Protein AF-0000000067996110 (afdb_homodimer)

Foldseek 3Di:
DDWDWDWDPDDPVGHIEIETEDCVDDQDWDWDADPPRYIYIYDHNPQDPVNVVVCCVVCVVVNVVVVVVVVVVLVCLQFQVVLLVLLVVLCVPQNVVFDRAPGEHEDAPDDPDQKAADLVNSYIYGYSVCRVPDPLLSSLRSQLRSLCNVPVDPDPVSVVSSPSRPCNVVNVVVVVVVVVVPDPDVPD/DDWDWDWDPDDPVGHIEIETEDCVDDQDWDWDADPPRYIYIYDHNPQDPVNVVVVCVVCVVVNVVVVVVVVVVLVCLQFQVVLLVLLVVCCVPQNVVFDRAPGEHEDAPDDPDQKAADLVNSYIYGYSVCRVPDPLLSSLRSQLRSLCNVPVDPDPVSVVSSPSRPCNVVNVVVVVVVVVVPDPDVPD

pLDDT: mean 93.01, std 9.4, range [33.06, 98.88]

Structure (mmCIF, N/CA/C/O backbone):
data_AF-0000000067996110-model_v1
#
loop_
_entity.id
_entity.type
_entity.pdbx_description
1 polymer 'Metal-dependent hydrolase'
#
loop_
_atom_site.group_PDB
_atom_site.id
_atom_site.type_symbol
_atom_site.label_atom_id
_atom_site.label_alt_id
_atom_site.label_comp_id
_atom_site.label_asym_id
_atom_site.label_entity_id
_atom_site.label_seq_id
_atom_site.pdbx_PDB_ins_code
_atom_site.Cartn_x
_atom_site.Cartn_y
_atom_site.Cartn_z
_atom_site.occupancy
_atom_site.B_iso_or_equiv
_atom_site.auth_seq_id
_atom_site.auth_comp_id
_atom_site.auth_asym_id
_atom_site.auth_atom_id
_atom_site.pdbx_PDB_model_num
ATOM 1 N N . MET A 1 1 ? 23.312 28.016 0.328 1 54.03 1 MET A N 1
ATOM 2 C CA . MET A 1 1 ? 24.125 28.172 -0.878 1 54.03 1 MET A CA 1
ATOM 3 C C . MET A 1 1 ? 23.516 27.391 -2.041 1 54.03 1 MET A C 1
ATOM 5 O O . MET A 1 1 ? 22.922 26.328 -1.841 1 54.03 1 MET A O 1
ATOM 9 N N . ALA A 1 2 ? 23.469 27.969 -3.217 1 60.34 2 ALA A N 1
ATOM 10 C CA . ALA A 1 2 ? 22.641 27.531 -4.336 1 60.34 2 ALA A CA 1
ATOM 11 C C . ALA A 1 2 ? 23.219 26.297 -5.004 1 60.34 2 ALA A C 1
ATOM 13 O O . ALA A 1 2 ? 24.422 26.234 -5.258 1 60.34 2 ALA A O 1
ATOM 14 N N . THR A 1 3 ? 22.5 25.234 -5.035 1 77.19 3 THR A N 1
ATOM 15 C CA . THR A 1 3 ? 22.766 24.016 -5.809 1 77.19 3 THR A CA 1
ATOM 16 C C . THR A 1 3 ? 22.766 24.328 -7.301 1 77.19 3 THR A C 1
ATOM 18 O O . THR A 1 3 ? 21.875 25 -7.805 1 77.19 3 THR A O 1
ATOM 21 N N . ARG A 1 4 ? 23.984 24.344 -7.918 1 87.06 4 ARG A N 1
ATOM 22 C CA . ARG A 1 4 ? 24.078 24.5 -9.367 1 87.06 4 ARG A CA 1
ATOM 23 C C . ARG A 1 4 ? 23.984 23.156 -10.078 1 87.06 4 ARG A C 1
ATOM 25 O O . ARG A 1 4 ? 24.641 22.203 -9.68 1 87.06 4 ARG A O 1
ATOM 32 N N . THR A 1 5 ? 23.094 23.078 -11.055 1 91.69 5 THR A N 1
ATOM 33 C CA . THR A 1 5 ? 22.906 21.828 -11.781 1 91.69 5 THR A CA 1
ATOM 34 C C . THR A 1 5 ? 23.281 21.984 -13.25 1 91.69 5 THR A C 1
ATOM 36 O O . THR A 1 5 ? 22.938 22.984 -13.883 1 91.69 5 THR A O 1
ATOM 39 N N . GLU A 1 6 ? 24.125 21.156 -13.766 1 93.31 6 GLU A N 1
ATOM 40 C CA . GLU A 1 6 ? 24.484 21.109 -15.18 1 93.31 6 GLU A CA 1
ATOM 41 C C . GLU A 1 6 ? 24.203 19.719 -15.766 1 93.31 6 GLU A C 1
ATOM 43 O O . GLU A 1 6 ? 24.312 18.719 -15.07 1 93.31 6 GLU A O 1
ATOM 48 N N . VAL A 1 7 ? 23.812 19.703 -17.031 1 94.69 7 VAL A N 1
ATOM 49 C CA . VAL A 1 7 ? 23.531 18.438 -17.688 1 94.69 7 VAL A CA 1
ATOM 50 C C . VAL A 1 7 ? 24.609 18.141 -18.734 1 94.69 7 VAL A C 1
ATOM 52 O O . VAL A 1 7 ? 24.875 18.969 -19.609 1 94.69 7 VAL A O 1
ATOM 55 N N . LEU A 1 8 ? 25.25 17.062 -18.641 1 94.06 8 LEU A N 1
ATOM 56 C CA . LEU A 1 8 ? 26.172 16.547 -19.641 1 94.06 8 LEU A CA 1
ATOM 57 C C . LEU A 1 8 ? 25.453 15.617 -20.609 1 94.06 8 LEU A C 1
ATOM 59 O O . LEU A 1 8 ? 24.922 14.578 -20.203 1 94.06 8 LEU A O 1
ATOM 63 N N . PRO A 1 9 ? 25.422 15.938 -21.828 1 93.5 9 PRO A N 1
ATOM 64 C CA . PRO A 1 9 ? 24.688 15.102 -22.797 1 93.5 9 PRO A CA 1
ATOM 65 C C . PRO A 1 9 ? 25.297 13.703 -22.938 1 93.5 9 PRO A C 1
ATOM 67 O O . PRO A 1 9 ? 26.484 13.516 -22.672 1 93.5 9 PRO A O 1
ATOM 70 N N . ALA A 1 10 ? 24.453 12.859 -23.406 1 93.44 10 ALA A N 1
ATOM 71 C CA . ALA A 1 10 ? 24.891 11.492 -23.625 1 93.44 10 ALA A CA 1
ATOM 72 C C . ALA A 1 10 ? 25.891 11.422 -24.781 1 93.44 10 ALA A C 1
ATOM 74 O O . ALA A 1 10 ? 25.75 12.148 -25.766 1 93.44 10 ALA A O 1
ATOM 75 N N . THR A 1 11 ? 26.875 10.641 -24.562 1 91.44 11 THR A N 1
ATOM 76 C CA . THR A 1 11 ? 27.812 10.297 -25.625 1 91.44 11 THR A CA 1
ATOM 77 C C . THR A 1 11 ? 27.766 8.805 -25.938 1 91.44 11 THR A C 1
ATOM 79 O O . THR A 1 11 ? 26.906 8.086 -25.422 1 91.44 11 THR A O 1
ATOM 82 N N . GLU A 1 12 ? 28.547 8.398 -26.875 1 86.88 12 GLU A N 1
ATOM 83 C CA . GLU A 1 12 ? 28.578 6.988 -27.219 1 86.88 12 GLU A CA 1
ATOM 84 C C . GLU A 1 12 ? 28.969 6.125 -26.031 1 86.88 12 GLU A C 1
ATOM 86 O O . GLU A 1 12 ? 28.531 4.98 -25.906 1 86.88 12 GLU A O 1
ATOM 91 N N . ASN A 1 13 ? 29.75 6.734 -25.109 1 84.06 13 ASN A N 1
ATOM 92 C CA . ASN A 1 13 ? 30.328 5.926 -24.047 1 84.06 13 ASN A CA 1
ATOM 93 C C . ASN A 1 13 ? 29.781 6.324 -22.672 1 84.06 13 ASN A C 1
ATOM 95 O O . ASN A 1 13 ? 30.25 5.828 -21.656 1 84.06 13 ASN A O 1
ATOM 99 N N . ARG A 1 14 ? 28.875 7.27 -22.625 1 88.56 14 ARG A N 1
ATOM 100 C CA . ARG A 1 14 ? 28.375 7.738 -21.328 1 88.56 14 ARG A CA 1
ATOM 101 C C . ARG A 1 14 ? 26.906 8.133 -21.422 1 88.56 14 ARG A C 1
ATOM 103 O O . ARG A 1 14 ? 26.484 8.742 -22.391 1 88.56 14 ARG A O 1
ATOM 110 N N . PRO A 1 15 ? 26.219 7.738 -20.5 1 93.19 15 PRO A N 1
ATOM 111 C CA . PRO A 1 15 ? 24.828 8.227 -20.484 1 93.19 15 PRO A CA 1
ATOM 112 C C . PRO A 1 15 ? 24.734 9.711 -20.141 1 93.19 15 PRO A C 1
ATOM 114 O O . PRO A 1 15 ? 25.734 10.328 -19.781 1 93.19 15 PRO A O 1
ATOM 117 N N . GLU A 1 16 ? 23.562 10.219 -20.344 1 95.62 16 GLU A N 1
ATOM 118 C CA . GLU A 1 16 ? 23.344 11.586 -19.891 1 95.62 16 GLU A CA 1
ATOM 119 C C . GLU A 1 16 ? 23.531 11.719 -18.391 1 95.62 16 GLU A C 1
ATOM 121 O O . GLU A 1 16 ? 23.062 10.867 -17.625 1 95.62 16 GLU A O 1
ATOM 126 N N . VAL A 1 17 ? 24.234 12.758 -17.938 1 96.06 17 VAL A N 1
ATOM 127 C CA . VAL A 1 17 ? 24.562 12.898 -16.516 1 96.06 17 VAL A CA 1
ATOM 128 C C . VAL A 1 17 ? 24.125 14.273 -16.016 1 96.06 17 VAL A C 1
ATOM 130 O O . VAL A 1 17 ? 24.438 15.297 -16.641 1 96.06 17 VAL A O 1
ATOM 133 N N . GLU A 1 18 ? 23.375 14.258 -15.047 1 96.38 18 GLU A N 1
ATOM 134 C CA . GLU A 1 18 ? 23.078 15.492 -14.328 1 96.38 18 GLU A CA 1
ATOM 135 C C . GLU A 1 18 ? 24.062 15.734 -13.195 1 96.38 18 GLU A C 1
ATOM 137 O O . GLU A 1 18 ? 24.047 15.016 -12.188 1 96.38 18 GLU A O 1
ATOM 142 N N . VAL A 1 19 ? 24.844 16.781 -13.297 1 95.56 19 VAL A N 1
ATOM 143 C CA . VAL A 1 19 ? 25.828 17.094 -12.273 1 95.56 19 VAL A CA 1
ATOM 144 C C . VAL A 1 19 ? 25.281 18.125 -11.297 1 95.56 19 VAL A C 1
ATOM 146 O O . VAL A 1 19 ? 24.938 19.25 -11.695 1 95.56 19 VAL A O 1
ATOM 149 N N . VAL A 1 20 ? 25.156 17.703 -10.094 1 95.81 20 VAL A N 1
ATOM 150 C CA . VAL A 1 20 ? 24.656 18.594 -9.062 1 95.81 20 VAL A CA 1
ATOM 151 C C . VAL A 1 20 ? 25.797 19 -8.133 1 95.81 20 VAL A C 1
ATOM 153 O O . VAL A 1 20 ? 26.359 18.156 -7.438 1 95.81 20 VAL A O 1
ATOM 156 N N . ARG A 1 21 ? 26.016 20.297 -8.125 1 94.31 21 ARG A N 1
ATOM 157 C CA . ARG A 1 21 ? 27.062 20.828 -7.246 1 94.31 21 ARG A CA 1
ATOM 158 C C . ARG A 1 21 ? 26.469 21.359 -5.953 1 94.31 21 ARG A C 1
ATOM 160 O O . ARG A 1 21 ? 25.453 22.078 -5.98 1 94.31 21 ARG A O 1
ATOM 167 N N . SER A 1 22 ? 27.047 20.875 -4.922 1 92.69 22 SER A N 1
ATOM 168 C CA . SER A 1 22 ? 26.516 21.297 -3.627 1 92.69 22 SER A CA 1
ATOM 169 C C . SER A 1 22 ? 27.609 21.859 -2.736 1 92.69 22 SER A C 1
ATOM 171 O O . SER A 1 22 ? 28.672 21.266 -2.582 1 92.69 22 SER A O 1
ATOM 173 N N . ALA A 1 23 ? 27.328 23.047 -2.141 1 90.38 23 ALA A N 1
ATOM 174 C CA . ALA A 1 23 ? 28.266 23.656 -1.213 1 90.38 23 ALA A CA 1
ATOM 175 C C . ALA A 1 23 ? 28.328 22.891 0.107 1 90.38 23 ALA A C 1
ATOM 177 O O . ALA A 1 23 ? 29.281 23.031 0.869 1 90.38 23 ALA A O 1
ATOM 178 N N . ARG A 1 24 ? 27.203 22.141 0.312 1 88.31 24 ARG A N 1
ATOM 179 C CA . ARG A 1 24 ? 27.125 21.406 1.565 1 88.31 24 ARG A CA 1
ATOM 180 C C . ARG A 1 24 ? 28.016 20.172 1.52 1 88.31 24 ARG A C 1
ATOM 182 O O . ARG A 1 24 ? 28.359 19.594 2.561 1 88.31 24 ARG A O 1
ATOM 189 N N . ARG A 1 25 ? 28.375 19.891 0.339 1 84.25 25 ARG A N 1
ATOM 190 C CA . ARG A 1 25 ? 29.234 18.734 0.173 1 84.25 25 ARG A CA 1
ATOM 191 C C . ARG A 1 25 ? 30.703 19.141 0.044 1 84.25 25 ARG A C 1
ATOM 193 O O . ARG A 1 25 ? 31.031 20.016 -0.764 1 84.25 25 ARG A O 1
ATOM 200 N N . THR A 1 26 ? 31.516 18.531 0.866 1 84 26 THR A N 1
ATOM 201 C CA . THR A 1 26 ? 32.906 18.953 0.827 1 84 26 THR A CA 1
ATOM 202 C C . THR A 1 26 ? 33.781 17.875 0.155 1 84 26 THR A C 1
ATOM 204 O O . THR A 1 26 ? 34.688 18.203 -0.63 1 84 26 THR A O 1
ATOM 207 N N . ARG A 1 27 ? 33.438 16.672 0.462 1 88.75 27 ARG A N 1
ATOM 208 C CA . ARG A 1 27 ? 34.312 15.641 -0.078 1 88.75 27 ARG A CA 1
ATOM 209 C C . ARG A 1 27 ? 33.5 14.492 -0.677 1 88.75 27 ARG A C 1
ATOM 211 O O . ARG A 1 27 ? 34.031 13.734 -1.504 1 88.75 27 ARG A O 1
ATOM 218 N N . THR A 1 28 ? 32.312 14.422 -0.39 1 91.25 28 THR A N 1
ATOM 219 C CA . THR A 1 28 ? 31.531 13.242 -0.738 1 91.25 28 THR A CA 1
ATOM 220 C C . THR A 1 28 ? 31 13.352 -2.166 1 91.25 28 THR A C 1
ATOM 222 O O . THR A 1 28 ? 30.594 14.422 -2.604 1 91.25 28 THR A O 1
ATOM 225 N N . VAL A 1 29 ? 31.25 12.258 -2.988 1 94.69 29 VAL A N 1
ATOM 226 C CA . VAL A 1 29 ? 30.703 12.148 -4.336 1 94.69 29 VAL A CA 1
ATOM 227 C C . VAL A 1 29 ? 29.781 10.93 -4.418 1 94.69 29 VAL A C 1
ATOM 229 O O . VAL A 1 29 ? 30.094 9.867 -3.869 1 94.69 2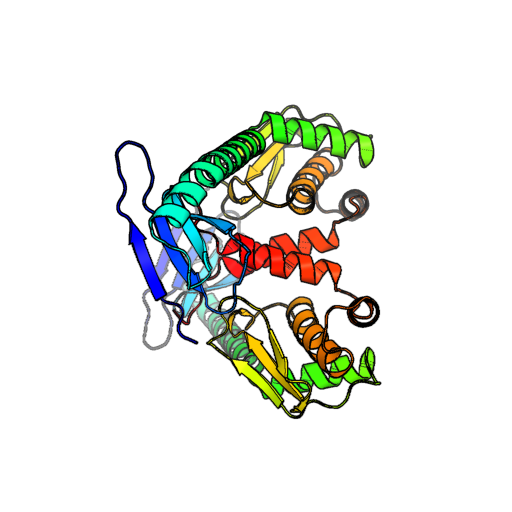9 VAL A O 1
ATOM 232 N N . GLN A 1 30 ? 28.672 11.18 -5.043 1 95.62 30 GLN A N 1
ATOM 233 C CA . GLN A 1 30 ? 27.719 10.078 -5.18 1 95.62 30 GLN A CA 1
ATOM 234 C C . GLN A 1 30 ? 27.125 10.039 -6.582 1 95.62 30 GLN A C 1
ATOM 236 O O . GLN A 1 30 ? 26.875 11.086 -7.188 1 95.62 30 GLN A O 1
ATOM 241 N N . ALA A 1 31 ? 26.969 8.914 -7.117 1 95.06 31 ALA A N 1
ATOM 242 C CA . ALA A 1 31 ? 26.25 8.727 -8.375 1 95.06 31 ALA A CA 1
ATOM 243 C C . ALA A 1 31 ? 24.969 7.93 -8.156 1 95.06 31 ALA A C 1
ATOM 245 O O . ALA A 1 31 ? 24.969 6.91 -7.465 1 95.06 31 ALA A O 1
ATOM 246 N N . GLN A 1 32 ? 23.922 8.469 -8.688 1 93.44 32 GLN A N 1
ATOM 247 C CA . GLN A 1 32 ? 22.609 7.844 -8.523 1 93.44 32 GLN A CA 1
ATOM 248 C C . GLN A 1 32 ? 21.969 7.539 -9.875 1 93.44 32 GLN A C 1
ATOM 250 O O . GLN A 1 32 ? 21.969 8.383 -10.773 1 93.44 32 GLN A O 1
ATOM 255 N N . PRO A 1 33 ? 21.484 6.398 -9.992 1 91.44 33 PRO A N 1
ATOM 256 C CA . PRO A 1 33 ? 20.734 6.129 -11.227 1 91.44 33 PRO A CA 1
ATOM 257 C C . PRO A 1 33 ? 19.406 6.887 -11.297 1 91.44 33 PRO A C 1
ATOM 259 O O . PRO A 1 33 ? 18.734 7.055 -10.273 1 91.44 33 PRO A O 1
ATOM 262 N N . LEU A 1 34 ? 19.094 7.441 -12.438 1 89.06 34 LEU A N 1
ATOM 263 C CA . LEU A 1 34 ? 17.812 8.102 -12.727 1 89.06 34 LEU A CA 1
ATOM 264 C C . LEU A 1 34 ? 17.016 7.305 -13.742 1 89.06 34 LEU A C 1
ATOM 266 O O . LEU A 1 34 ? 17.547 6.434 -14.43 1 89.06 34 LEU A O 1
ATOM 270 N N . PRO A 1 35 ? 15.68 7.609 -13.773 1 84.25 35 PRO A N 1
ATOM 271 C CA . PRO A 1 35 ? 14.883 6.961 -14.82 1 84.25 35 PRO A CA 1
ATOM 272 C C . PRO A 1 35 ? 15.406 7.238 -16.219 1 84.25 35 PRO A C 1
ATOM 274 O O . PRO A 1 35 ? 16.031 8.273 -16.453 1 84.25 35 PRO A O 1
ATOM 277 N N . GLY A 1 36 ? 15.203 6.273 -17.094 1 84.31 36 GLY A N 1
ATOM 278 C CA . GLY A 1 36 ? 15.586 6.445 -18.484 1 84.31 36 GLY A CA 1
ATOM 279 C C . GLY A 1 36 ? 17.062 6.234 -18.734 1 84.31 36 GLY A C 1
ATOM 280 O O . GLY A 1 36 ? 17.609 6.719 -19.734 1 84.31 36 GLY A O 1
ATOM 281 N N . GLY A 1 37 ? 17.766 5.762 -17.812 1 86.88 37 GLY A N 1
ATOM 282 C CA . GLY A 1 37 ? 19.172 5.441 -17.969 1 86.88 37 GLY A CA 1
ATOM 283 C C . GLY A 1 37 ? 20.094 6.602 -17.656 1 86.88 37 GLY A C 1
ATOM 284 O O . GLY A 1 37 ? 21.312 6.496 -17.797 1 86.88 37 GLY A O 1
ATOM 285 N N . LYS A 1 38 ? 19.547 7.652 -17.156 1 92.81 38 LYS A N 1
ATOM 286 C CA . LYS A 1 38 ? 20.344 8.82 -16.797 1 92.81 38 LYS A CA 1
ATOM 287 C C . LYS A 1 38 ? 21 8.641 -15.438 1 92.81 38 LYS A C 1
ATOM 289 O O . LYS A 1 38 ? 20.656 7.727 -14.688 1 92.81 38 LYS A O 1
ATOM 294 N N . VAL A 1 39 ? 22.047 9.469 -15.172 1 95.06 39 VAL A N 1
ATOM 295 C CA . VAL A 1 39 ? 22.734 9.391 -13.891 1 95.06 39 VAL A CA 1
ATOM 296 C C . VAL A 1 39 ? 22.859 10.781 -13.273 1 95.06 39 VAL A C 1
ATOM 298 O O . VAL A 1 39 ? 23.109 11.758 -13.984 1 95.06 39 VAL A O 1
ATOM 301 N N . ARG A 1 40 ? 22.609 10.812 -12.055 1 96.31 40 ARG A N 1
ATOM 302 C CA . ARG A 1 40 ? 22.859 12.039 -11.305 1 96.31 40 ARG A CA 1
ATOM 303 C C . ARG A 1 40 ? 24.156 11.93 -10.5 1 96.31 40 ARG A C 1
ATOM 305 O O . ARG A 1 40 ? 24.344 10.977 -9.742 1 96.31 40 ARG A O 1
ATOM 312 N N . LEU A 1 41 ? 25 12.898 -10.688 1 95.62 41 LEU A N 1
ATOM 313 C CA . LEU A 1 41 ? 26.281 12.938 -9.977 1 95.62 41 LEU A CA 1
ATOM 314 C C . LEU A 1 41 ? 26.312 14.094 -8.984 1 95.62 41 LEU A C 1
ATOM 316 O O . LEU A 1 41 ? 26.234 15.258 -9.383 1 95.62 41 LEU A O 1
ATOM 320 N N . LEU A 1 42 ? 26.375 13.742 -7.742 1 96.19 42 LEU A N 1
ATOM 321 C CA . LEU A 1 42 ? 26.484 14.75 -6.695 1 96.19 42 LEU A CA 1
ATOM 322 C C . LEU A 1 42 ? 27.953 15 -6.34 1 96.19 42 LEU A C 1
ATOM 324 O O . LEU A 1 42 ? 28.656 14.07 -5.941 1 96.19 42 LEU A O 1
ATOM 328 N N . VAL A 1 43 ? 28.328 16.328 -6.457 1 95.62 43 VAL A N 1
ATOM 329 C CA . VAL A 1 43 ? 29.734 16.641 -6.234 1 95.62 43 VAL A CA 1
ATOM 330 C C . VAL A 1 43 ? 29.859 17.906 -5.41 1 95.62 43 VAL A C 1
ATOM 332 O O . VAL A 1 43 ? 28.922 18.703 -5.344 1 95.62 43 VAL A O 1
ATOM 335 N N . PRO A 1 44 ? 30.969 18.062 -4.75 1 94.56 44 PRO A N 1
ATOM 336 C CA . PRO A 1 44 ? 31.203 19.344 -4.09 1 94.56 44 PRO A CA 1
ATOM 337 C C . PRO A 1 44 ? 31.125 20.531 -5.055 1 94.56 44 PRO A C 1
ATOM 339 O O . PRO A 1 44 ? 31.484 20.406 -6.227 1 94.56 44 PRO A O 1
ATOM 342 N N . ALA A 1 45 ? 30.703 21.625 -4.551 1 93.62 45 ALA A N 1
ATOM 343 C CA . ALA A 1 45 ? 30.531 22.812 -5.367 1 93.62 45 ALA A CA 1
ATOM 344 C C . ALA A 1 45 ? 31.844 23.219 -6.043 1 93.62 45 ALA A C 1
ATOM 346 O O . ALA A 1 45 ? 31.844 23.75 -7.156 1 93.62 45 ALA A O 1
ATOM 347 N N . ARG A 1 46 ? 32.969 22.906 -5.469 1 92.44 46 ARG A N 1
ATOM 348 C CA . ARG A 1 46 ? 34.281 23.375 -5.934 1 92.44 46 ARG A CA 1
ATOM 349 C C . ARG A 1 46 ? 34.906 22.359 -6.875 1 92.44 46 ARG A C 1
ATOM 351 O O . ARG A 1 46 ? 36.031 22.562 -7.332 1 92.44 46 ARG A O 1
ATOM 358 N N . ALA A 1 47 ? 34.25 21.328 -7.133 1 94.25 47 ALA A N 1
ATOM 359 C CA . ALA A 1 47 ? 34.812 20.297 -7.988 1 94.25 47 ALA A CA 1
ATOM 360 C C . ALA A 1 47 ? 35.094 20.844 -9.383 1 94.25 47 ALA A C 1
ATOM 362 O O . ALA A 1 47 ? 34.25 21.5 -9.984 1 94.25 47 ALA A O 1
ATOM 363 N N . THR A 1 48 ? 36.281 20.562 -9.898 1 93.88 48 THR A N 1
ATOM 364 C CA . THR A 1 48 ? 36.656 21.016 -11.234 1 93.88 48 THR A CA 1
ATOM 365 C C . THR A 1 48 ? 36.094 20.078 -12.297 1 93.88 48 THR A C 1
ATOM 367 O O . THR A 1 48 ? 35.625 18.984 -11.984 1 93.88 48 THR A O 1
ATOM 370 N N . ARG A 1 49 ? 36.094 20.531 -13.531 1 92.69 49 ARG A N 1
ATOM 371 C CA . ARG A 1 49 ? 35.656 19.703 -14.633 1 92.69 49 ARG A CA 1
ATOM 372 C C . ARG A 1 49 ? 36.469 18.406 -14.727 1 92.69 49 ARG A C 1
ATOM 374 O O . ARG A 1 49 ? 35.906 17.344 -15.023 1 92.69 49 ARG A O 1
ATOM 381 N N . GLY A 1 50 ? 37.719 18.562 -14.539 1 94.62 50 GLY A N 1
ATOM 382 C CA . GLY A 1 50 ? 38.594 17.391 -14.539 1 94.62 50 GLY A CA 1
ATOM 383 C C . GLY A 1 50 ? 38.25 16.391 -13.453 1 94.62 50 GLY A C 1
ATOM 384 O O . GLY A 1 50 ? 38.219 15.18 -13.703 1 94.62 50 GLY A O 1
ATOM 385 N N . GLU A 1 51 ? 37.969 16.891 -12.344 1 94.81 51 GLU A N 1
ATOM 386 C CA . GLU A 1 51 ? 37.562 16.031 -11.242 1 94.81 51 GLU A CA 1
ATOM 387 C C . GLU A 1 51 ? 36.25 15.328 -11.539 1 94.81 51 GLU A C 1
ATOM 389 O O . GLU A 1 51 ? 36.094 14.133 -11.25 1 94.81 51 GLU A O 1
ATOM 394 N N . VAL A 1 52 ? 35.312 16.062 -12.086 1 94.69 52 VAL A N 1
ATOM 395 C CA . VAL A 1 52 ? 34.031 15.5 -12.422 1 94.69 52 VAL A CA 1
ATOM 396 C C . VAL A 1 52 ? 34.188 14.344 -13.406 1 94.69 52 VAL A C 1
ATOM 398 O O . VAL A 1 52 ? 33.562 13.289 -13.25 1 94.69 52 VAL A O 1
ATOM 401 N N . GLU A 1 53 ? 35.031 14.523 -14.336 1 92.94 53 GLU A N 1
ATOM 402 C CA . GLU A 1 53 ? 35.281 13.469 -15.312 1 92.94 53 GLU A CA 1
ATOM 403 C C . GLU A 1 53 ? 35.906 12.242 -14.648 1 92.94 53 GLU A C 1
ATOM 405 O O . GLU A 1 53 ? 35.594 11.109 -15.008 1 92.94 53 GLU A O 1
ATOM 410 N N . GLU A 1 54 ? 36.75 12.508 -13.758 1 94.88 54 GLU A N 1
ATOM 411 C CA . GLU A 1 54 ? 37.375 11.414 -13.023 1 94.88 54 GLU A CA 1
ATOM 412 C C . GLU A 1 54 ? 36.344 10.656 -12.188 1 94.88 54 GLU A C 1
ATOM 414 O O . GLU A 1 54 ? 36.375 9.43 -12.141 1 94.88 54 GLU A O 1
ATOM 419 N N . TYR A 1 55 ? 35.531 11.422 -11.516 1 95.25 55 TYR A N 1
ATOM 420 C CA . TYR A 1 55 ? 34.469 10.789 -10.727 1 95.25 55 TYR A CA 1
ATOM 421 C C . TYR A 1 55 ? 33.562 9.914 -11.602 1 95.25 55 TYR A C 1
ATOM 423 O O . TYR A 1 55 ? 33.25 8.797 -11.219 1 95.25 55 TYR A O 1
ATOM 431 N N . LEU A 1 56 ? 33.219 10.445 -12.719 1 94.19 56 LEU A N 1
ATOM 432 C CA . LEU A 1 56 ? 32.344 9.711 -13.641 1 94.19 56 LEU A CA 1
ATOM 433 C C . LEU A 1 56 ? 33 8.406 -14.078 1 94.19 56 LEU A C 1
ATOM 435 O O . LEU A 1 56 ? 32.344 7.359 -14.109 1 94.19 56 LEU A O 1
ATOM 439 N N . ALA A 1 57 ? 34.25 8.484 -14.414 1 93.25 57 ALA A N 1
ATOM 440 C CA . ALA A 1 57 ? 34.969 7.301 -14.867 1 93.25 57 ALA A CA 1
ATOM 441 C C . ALA A 1 57 ? 34.938 6.211 -13.797 1 93.25 57 ALA A C 1
ATOM 443 O O . ALA A 1 57 ? 34.844 5.023 -14.117 1 93.25 57 ALA A O 1
ATOM 444 N N . HIS A 1 58 ? 35 6.637 -12.547 1 94.31 58 HIS A N 1
ATOM 445 C CA . HIS A 1 58 ? 35.062 5.699 -11.43 1 94.31 58 HIS A CA 1
ATOM 446 C C . HIS A 1 58 ? 33.656 5.203 -11.047 1 94.31 58 HIS A C 1
ATOM 448 O O . HIS A 1 58 ? 33.5 4.031 -10.703 1 94.31 58 HIS A O 1
ATOM 454 N N . LEU A 1 59 ? 32.656 6.059 -11.172 1 95 59 LEU A N 1
ATOM 455 C CA . LEU A 1 59 ? 31.391 5.754 -10.555 1 95 59 LEU A CA 1
ATOM 456 C C . LEU A 1 59 ? 30.406 5.195 -11.578 1 95 59 LEU A C 1
ATOM 458 O O . LEU A 1 59 ? 29.484 4.461 -11.227 1 95 59 LEU A O 1
ATOM 462 N N . LEU A 1 60 ? 30.578 5.496 -12.828 1 93.31 60 LEU A N 1
ATOM 463 C CA . LEU A 1 60 ? 29.625 5.082 -13.844 1 93.31 60 LEU A CA 1
ATOM 464 C C . LEU A 1 60 ? 29.578 3.562 -13.969 1 93.31 60 LEU A C 1
ATOM 466 O O . LEU A 1 60 ? 28.5 2.969 -14.055 1 93.31 60 LEU A O 1
ATOM 470 N N . PRO A 1 61 ? 30.797 2.914 -13.977 1 92.5 61 PRO A N 1
ATOM 471 C CA . PRO A 1 61 ? 30.766 1.451 -14.016 1 92.5 61 PRO A CA 1
ATOM 472 C C . PRO A 1 61 ? 30.031 0.846 -12.82 1 92.5 61 PRO A C 1
ATOM 474 O O . PRO A 1 61 ? 29.328 -0.162 -12.969 1 92.5 61 PRO A O 1
ATOM 477 N N . LYS A 1 62 ? 30.188 1.476 -11.68 1 93.75 62 LYS A N 1
ATOM 478 C CA . LYS A 1 62 ? 29.5 0.984 -10.484 1 93.75 62 LYS A CA 1
ATOM 479 C C . LYS A 1 62 ? 27.984 1.146 -10.609 1 93.75 62 LYS A C 1
ATOM 481 O O . LYS A 1 62 ? 27.234 0.253 -10.227 1 93.75 62 LYS A O 1
ATOM 486 N N . VAL A 1 63 ? 27.562 2.246 -11.172 1 93.06 63 VAL A N 1
ATOM 487 C CA . VAL A 1 63 ? 26.141 2.506 -11.383 1 93.06 63 VAL A CA 1
ATOM 488 C C . VAL A 1 63 ? 25.578 1.51 -12.391 1 93.06 63 VAL A C 1
ATOM 490 O O . VAL A 1 63 ? 24.484 0.971 -12.195 1 93.06 63 VAL A O 1
ATOM 493 N N . ALA A 1 64 ? 26.297 1.275 -13.414 1 91 64 ALA A N 1
ATOM 494 C CA . ALA A 1 64 ? 25.875 0.327 -14.445 1 91 64 ALA A CA 1
ATOM 495 C C . ALA A 1 64 ? 25.75 -1.082 -13.867 1 91 64 ALA A C 1
ATOM 497 O O . ALA A 1 64 ? 24.797 -1.803 -14.18 1 91 64 ALA A O 1
ATOM 498 N N . ALA A 1 65 ? 26.719 -1.417 -13.07 1 92.62 65 ALA A N 1
ATOM 499 C CA . ALA A 1 65 ? 26.703 -2.738 -12.445 1 92.62 65 ALA A CA 1
ATOM 500 C C . ALA A 1 65 ? 25.5 -2.891 -11.516 1 92.62 65 ALA A C 1
ATOM 502 O O . ALA A 1 65 ? 24.844 -3.934 -11.516 1 92.62 65 ALA A O 1
ATOM 503 N N . ARG A 1 66 ? 25.281 -1.897 -10.773 1 91.31 66 ARG A N 1
ATOM 504 C CA . ARG A 1 66 ? 24.141 -1.923 -9.867 1 91.31 66 ARG A CA 1
ATOM 505 C C . ARG A 1 66 ? 22.828 -2.053 -10.641 1 91.31 66 ARG A C 1
ATOM 507 O O . ARG A 1 66 ? 21.938 -2.811 -10.242 1 91.31 66 ARG A O 1
ATOM 514 N N . ARG A 1 67 ? 22.719 -1.384 -11.68 1 89.38 67 ARG A N 1
ATOM 515 C CA . ARG A 1 67 ? 21.531 -1.448 -12.531 1 89.38 67 ARG A CA 1
ATOM 516 C C . ARG A 1 67 ? 21.344 -2.848 -13.109 1 89.38 67 ARG A C 1
ATOM 518 O O . ARG A 1 67 ? 20.234 -3.371 -13.133 1 89.38 67 ARG A O 1
ATOM 525 N N . ALA A 1 68 ? 22.438 -3.34 -13.586 1 89.88 68 ALA A N 1
ATOM 526 C CA . ALA A 1 68 ? 22.391 -4.676 -14.172 1 89.88 68 ALA A CA 1
ATOM 527 C C . ALA A 1 68 ? 21.969 -5.719 -13.133 1 89.88 68 ALA A C 1
ATOM 529 O O . ALA A 1 68 ? 21.172 -6.613 -13.43 1 89.88 68 ALA A O 1
ATOM 530 N N . HIS A 1 69 ? 22.531 -5.574 -11.984 1 90.38 69 HIS A N 1
ATOM 531 C CA . HIS A 1 69 ? 22.188 -6.492 -10.898 1 90.38 69 HIS A CA 1
ATOM 532 C C . HIS A 1 69 ? 20.703 -6.391 -10.539 1 90.38 69 HIS A C 1
ATOM 534 O O . HIS A 1 69 ? 20.031 -7.41 -10.367 1 90.38 69 HIS A O 1
ATOM 540 N N . ARG A 1 70 ? 20.25 -5.223 -10.484 1 87.38 70 ARG A N 1
ATOM 541 C CA . ARG A 1 70 ? 18.844 -5 -10.172 1 87.38 70 ARG A CA 1
ATOM 542 C C . ARG A 1 70 ? 17.953 -5.586 -11.258 1 87.38 70 ARG A C 1
ATOM 544 O O . ARG A 1 70 ? 16.922 -6.195 -10.953 1 87.38 70 ARG A O 1
ATOM 551 N N . ALA A 1 71 ? 18.359 -5.348 -12.422 1 87.19 71 ALA A N 1
ATOM 552 C CA . ALA A 1 71 ? 17.594 -5.871 -13.547 1 87.19 71 ALA A CA 1
ATOM 553 C C . ALA A 1 71 ? 17.562 -7.398 -13.523 1 87.19 71 ALA A C 1
ATOM 555 O O . ALA A 1 71 ? 16.531 -8.008 -13.781 1 87.19 71 ALA A O 1
ATOM 556 N N . ALA A 1 72 ? 18.625 -7.992 -13.273 1 88.12 72 ALA A N 1
ATOM 557 C CA . ALA A 1 72 ? 18.703 -9.453 -13.195 1 88.12 72 ALA A CA 1
ATOM 558 C C . ALA A 1 72 ? 17.828 -9.992 -12.062 1 88.12 72 ALA A C 1
ATOM 560 O O . ALA A 1 72 ? 17.141 -11 -12.234 1 88.12 72 ALA A O 1
ATOM 561 N N . ARG A 1 73 ? 17.906 -9.359 -11.047 1 86.44 73 ARG A N 1
ATOM 562 C CA . ARG A 1 73 ? 17.078 -9.758 -9.906 1 86.44 73 ARG A CA 1
ATOM 563 C C . ARG A 1 73 ? 15.594 -9.625 -10.234 1 86.44 73 ARG A C 1
ATOM 565 O O . ARG A 1 73 ? 14.805 -10.516 -9.914 1 86.44 73 ARG A O 1
ATOM 572 N N . SER A 1 74 ? 15.336 -8.578 -10.883 1 87.12 74 SER A N 1
ATOM 573 C CA . SER A 1 74 ? 13.961 -8.344 -11.289 1 87.12 74 SER A CA 1
ATOM 574 C C . SER A 1 74 ? 13.461 -9.43 -12.234 1 87.12 74 SER A C 1
ATOM 576 O O . SER A 1 74 ? 12.336 -9.914 -12.094 1 87.12 74 SER A O 1
ATOM 578 N N . ARG A 1 75 ? 14.312 -9.812 -13.07 1 85.75 75 ARG A N 1
ATOM 579 C CA . ARG A 1 75 ? 13.969 -10.875 -14.008 1 85.75 75 ARG A CA 1
ATOM 580 C C . ARG A 1 75 ? 13.773 -12.203 -13.289 1 85.75 75 ARG A C 1
ATOM 582 O O . ARG A 1 75 ? 12.828 -12.938 -13.578 1 85.75 75 ARG A O 1
ATOM 589 N N . ARG A 1 76 ? 14.609 -12.414 -12.453 1 86.94 76 ARG A N 1
ATOM 590 C CA . ARG A 1 76 ? 14.5 -13.633 -11.656 1 86.94 76 ARG A CA 1
ATOM 591 C C . ARG A 1 76 ? 13.203 -13.641 -10.844 1 86.94 76 ARG A C 1
ATOM 593 O O . ARG A 1 76 ? 12.484 -14.641 -10.836 1 86.94 76 ARG A O 1
ATOM 600 N N . ASP A 1 77 ? 12.922 -12.547 -10.289 1 90.06 77 ASP A N 1
ATOM 601 C CA . ASP A 1 77 ? 11.742 -12.438 -9.43 1 90.06 77 ASP A CA 1
ATOM 602 C C . ASP A 1 77 ? 10.461 -12.539 -10.25 1 90.06 77 ASP A C 1
ATOM 604 O O . ASP A 1 77 ? 9.398 -12.859 -9.703 1 90.06 77 ASP A O 1
ATOM 608 N N . ALA A 1 78 ? 10.648 -12.312 -11.531 1 92.12 78 ALA A N 1
ATOM 609 C CA . ALA A 1 78 ? 9.469 -12.328 -12.398 1 92.12 78 ALA A CA 1
ATOM 610 C C . ALA A 1 78 ? 9.281 -13.695 -13.047 1 92.12 78 ALA A C 1
ATOM 612 O O . ALA A 1 78 ? 8.32 -13.914 -13.789 1 92.12 78 ALA A O 1
ATOM 613 N N . SER A 1 79 ? 10.125 -14.633 -12.742 1 95.25 79 SER A N 1
ATOM 614 C CA . SER A 1 79 ? 10.031 -15.969 -13.336 1 95.25 79 SER A CA 1
ATOM 615 C C . SER A 1 79 ? 9.102 -16.859 -12.531 1 95.25 79 SER A C 1
ATOM 617 O O . SER A 1 79 ? 8.992 -16.719 -11.312 1 95.25 79 SER A O 1
ATOM 619 N N . ASP A 1 80 ? 8.484 -17.812 -13.25 1 97.5 80 ASP A N 1
ATOM 620 C CA . ASP A 1 80 ? 7.668 -18.812 -12.57 1 97.5 80 ASP A CA 1
ATOM 621 C C . ASP A 1 80 ? 8.516 -19.688 -11.656 1 97.5 80 ASP A C 1
ATOM 623 O O . ASP A 1 80 ? 8.047 -20.141 -10.617 1 97.5 80 ASP A O 1
ATOM 627 N N . ASP A 1 81 ? 9.75 -19.891 -12.008 1 96.38 81 ASP A N 1
ATOM 628 C CA . ASP A 1 81 ? 10.664 -20.688 -11.195 1 96.38 81 ASP A CA 1
ATOM 629 C C . ASP A 1 81 ? 10.852 -20.062 -9.812 1 96.38 81 ASP A C 1
ATOM 631 O O . ASP A 1 81 ? 10.891 -20.781 -8.805 1 96.38 81 ASP A O 1
ATOM 635 N N . PHE A 1 82 ? 10.93 -18.797 -9.805 1 97.31 82 PHE A N 1
ATOM 636 C CA . PHE A 1 82 ? 11.055 -18.078 -8.539 1 97.31 82 PHE A CA 1
ATOM 637 C C . PHE A 1 82 ? 9.844 -18.344 -7.648 1 97.31 82 PHE A C 1
ATOM 639 O O . PHE A 1 82 ? 9.984 -18.672 -6.469 1 97.31 82 PHE A O 1
ATOM 646 N N . LEU A 1 83 ? 8.648 -18.266 -8.234 1 98.44 83 LEU A N 1
ATOM 647 C CA . LEU A 1 83 ? 7.422 -18.547 -7.5 1 98.44 83 LEU A CA 1
ATOM 648 C C . LEU A 1 83 ? 7.43 -19.953 -6.945 1 98.44 83 LEU A C 1
ATOM 650 O O . LEU A 1 83 ? 7.039 -20.188 -5.797 1 98.44 83 LEU A O 1
ATOM 654 N N . GLY A 1 84 ? 7.82 -20.875 -7.797 1 98.19 84 GLY A N 1
ATOM 655 C CA . GLY A 1 84 ? 7.895 -22.266 -7.371 1 98.19 84 GLY A CA 1
ATOM 656 C C . GLY A 1 84 ? 8.828 -22.469 -6.191 1 98.19 84 GLY A C 1
ATOM 657 O O . GLY A 1 84 ? 8.5 -23.219 -5.27 1 98.19 84 GLY A O 1
ATOM 658 N N . GLU A 1 85 ? 9.953 -21.828 -6.258 1 97.75 85 GLU A N 1
ATOM 659 C CA . GLU A 1 85 ? 10.922 -21.938 -5.168 1 97.75 85 GLU A CA 1
ATOM 660 C C . GLU A 1 85 ? 10.352 -21.359 -3.871 1 97.75 85 GLU A C 1
ATOM 662 O O . GLU A 1 85 ? 10.531 -21.953 -2.803 1 97.75 85 GLU A O 1
ATOM 667 N N . ARG A 1 86 ? 9.719 -20.25 -3.969 1 98 86 ARG A N 1
ATOM 668 C CA . ARG A 1 86 ? 9.102 -19.656 -2.793 1 98 86 ARG A CA 1
ATOM 669 C C . ARG A 1 86 ? 8.016 -20.547 -2.219 1 98 86 ARG A C 1
ATOM 671 O O . ARG A 1 86 ? 7.926 -20.719 -1.002 1 98 86 ARG A O 1
ATOM 678 N N . ALA A 1 87 ? 7.203 -21.047 -3.092 1 98.69 87 ALA A N 1
ATOM 679 C CA . ALA A 1 87 ? 6.129 -21.938 -2.66 1 98.69 87 ALA A CA 1
ATOM 680 C C . ALA A 1 87 ? 6.688 -23.156 -1.924 1 98.69 87 ALA A C 1
ATOM 682 O O . ALA A 1 87 ? 6.156 -23.562 -0.886 1 98.69 87 ALA A O 1
ATOM 683 N N . ARG A 1 88 ? 7.719 -23.766 -2.473 1 98.38 88 ARG A N 1
ATOM 684 C CA . ARG A 1 88 ? 8.352 -24.922 -1.841 1 98.38 88 ARG A CA 1
ATOM 685 C C . ARG A 1 88 ? 8.867 -24.562 -0.451 1 98.38 88 ARG A C 1
ATOM 687 O O . ARG A 1 88 ? 8.625 -25.297 0.514 1 98.38 88 ARG A O 1
ATOM 694 N N . TYR A 1 89 ? 9.516 -23.5 -0.364 1 98.38 89 TYR A N 1
ATOM 695 C CA . TYR A 1 89 ? 10.047 -23.031 0.913 1 98.38 89 TYR A CA 1
ATOM 696 C C . TYR A 1 89 ? 8.938 -22.844 1.935 1 98.38 89 TYR A C 1
ATOM 698 O O . TYR A 1 89 ? 9.023 -23.344 3.061 1 98.38 89 TYR A O 1
ATOM 706 N N . LEU A 1 90 ? 7.883 -22.125 1.547 1 98.69 90 LEU A N 1
ATOM 707 C CA . LEU A 1 90 ? 6.773 -21.812 2.439 1 98.69 90 LEU A CA 1
ATOM 708 C C . LEU A 1 90 ? 6.07 -23.078 2.902 1 98.69 90 LEU A C 1
ATOM 710 O O . LEU A 1 90 ? 5.734 -23.203 4.082 1 98.69 90 LEU A O 1
ATOM 714 N N . ARG A 1 91 ? 5.852 -23.938 1.958 1 98.31 91 ARG A N 1
ATOM 715 C CA . ARG A 1 91 ? 5.199 -25.219 2.275 1 98.31 91 ARG A CA 1
ATOM 716 C C . ARG A 1 91 ? 6.023 -26.016 3.279 1 98.31 91 ARG A C 1
ATOM 718 O O . ARG A 1 91 ? 5.5 -26.453 4.301 1 98.31 91 ARG A O 1
ATOM 725 N N . GLU A 1 92 ? 7.289 -26.188 3.008 1 98.12 92 GLU A N 1
ATOM 726 C CA . GLU A 1 92 ? 8.172 -26.984 3.848 1 98.12 92 GLU A CA 1
ATOM 727 C C . GLU A 1 92 ? 8.32 -26.375 5.238 1 98.12 92 GLU A C 1
ATOM 729 O O . GLU A 1 92 ? 8.445 -27.094 6.23 1 98.12 92 GLU A O 1
ATOM 734 N N . THR A 1 93 ? 8.242 -25.125 5.359 1 98.31 93 THR A N 1
ATOM 735 C CA . THR A 1 93 ? 8.508 -24.438 6.613 1 98.31 93 THR A CA 1
ATOM 736 C C . THR A 1 93 ? 7.238 -24.328 7.453 1 98.31 93 THR A C 1
ATOM 738 O O . THR A 1 93 ? 7.27 -24.547 8.664 1 98.31 93 THR A O 1
ATOM 741 N N . TYR A 1 94 ? 6.086 -24 6.82 1 98.38 94 TYR A N 1
ATOM 742 C CA . TYR A 1 94 ? 4.945 -23.562 7.621 1 98.38 94 TYR A CA 1
ATOM 743 C C . TYR A 1 94 ? 3.734 -24.453 7.371 1 98.38 94 TYR A C 1
ATOM 745 O O . TYR A 1 94 ? 2.768 -24.438 8.133 1 98.38 94 TYR A O 1
ATOM 753 N N . LEU A 1 95 ? 3.777 -25.234 6.293 1 98.44 95 LEU A N 1
ATOM 754 C CA . LEU A 1 95 ? 2.58 -25.953 5.895 1 98.44 95 LEU A CA 1
ATOM 755 C C . LEU A 1 95 ? 2.941 -27.312 5.297 1 98.44 95 LEU A C 1
ATOM 757 O O . LEU A 1 95 ? 2.533 -27.641 4.18 1 98.44 95 LEU A O 1
ATOM 761 N N . PRO A 1 96 ? 3.562 -28.125 6.059 1 97.06 96 PRO A N 1
ATOM 762 C CA . PRO A 1 96 ? 4.082 -29.375 5.5 1 97.06 96 PRO A CA 1
ATOM 763 C C . PRO A 1 96 ? 2.977 -30.328 5.07 1 97.06 96 PRO A C 1
ATOM 765 O O . PRO A 1 96 ? 3.211 -31.219 4.25 1 97.06 96 PRO A O 1
ATOM 768 N N . GLU A 1 97 ? 1.812 -30.219 5.539 1 97 97 GLU A N 1
ATOM 769 C CA . GLU A 1 97 ? 0.712 -31.109 5.191 1 97 97 GLU A CA 1
ATOM 770 C C . GLU A 1 97 ? 0.132 -30.766 3.822 1 97 97 GLU A C 1
ATOM 772 O O . GLU A 1 97 ? -0.65 -31.531 3.26 1 97 97 GLU A O 1
ATOM 777 N N . ALA A 1 98 ? 0.484 -29.625 3.252 1 97.19 98 ALA A N 1
ATOM 778 C CA . ALA A 1 98 ? -0.046 -29.219 1.951 1 97.19 98 ALA A CA 1
ATOM 779 C C . ALA A 1 98 ? 0.575 -30.047 0.827 1 97.19 98 ALA A C 1
ATOM 781 O O . ALA A 1 98 ? 1.782 -30.297 0.83 1 97.19 98 ALA A O 1
ATOM 782 N N . PRO A 1 99 ? -0.24 -30.469 -0.083 1 97.44 99 PRO A N 1
ATOM 783 C CA . PRO A 1 99 ? 0.358 -31.109 -1.257 1 97.44 99 PRO A CA 1
ATOM 784 C C . PRO A 1 99 ? 1.237 -30.156 -2.064 1 97.44 99 PRO A C 1
ATOM 786 O O . PRO A 1 99 ? 1.001 -28.938 -2.068 1 97.44 99 PRO A O 1
ATOM 789 N N . ALA A 1 100 ? 2.162 -30.75 -2.744 1 97.56 100 ALA A N 1
ATOM 790 C CA . ALA A 1 100 ? 2.994 -29.922 -3.621 1 97.56 100 ALA A CA 1
ATOM 791 C C . ALA A 1 100 ? 2.188 -29.391 -4.805 1 97.56 100 ALA A C 1
ATOM 793 O O . ALA A 1 100 ? 1.484 -30.156 -5.473 1 97.56 100 ALA A O 1
ATOM 794 N N . PRO A 1 101 ? 2.344 -28.125 -5.039 1 98.38 101 PRO A N 1
ATOM 795 C CA . PRO A 1 101 ? 1.644 -27.609 -6.223 1 98.38 101 PRO A CA 1
ATOM 796 C C . PRO A 1 101 ? 2.211 -28.172 -7.523 1 98.38 101 PRO A C 1
ATOM 798 O O . PRO A 1 101 ? 3.416 -28.422 -7.625 1 98.38 101 PRO A O 1
ATOM 801 N N . ALA A 1 102 ? 1.32 -28.375 -8.422 1 98.31 102 ALA A N 1
ATOM 802 C CA . ALA A 1 102 ? 1.741 -28.797 -9.758 1 98.31 102 ALA A CA 1
ATOM 803 C C . ALA A 1 102 ? 2.369 -27.641 -10.531 1 98.31 102 ALA A C 1
ATOM 805 O O . ALA A 1 102 ? 3.258 -27.844 -11.359 1 98.31 102 ALA A O 1
ATOM 806 N N . SER A 1 103 ? 1.817 -26.438 -10.266 1 98.25 103 SER A N 1
ATOM 807 C CA . SER A 1 103 ? 2.357 -25.25 -10.906 1 98.25 103 SER A CA 1
ATOM 808 C C . SER A 1 103 ? 2.061 -24 -10.078 1 98.25 103 SER A C 1
ATOM 810 O O . SER A 1 103 ? 1.034 -23.938 -9.398 1 98.25 103 SER A O 1
ATOM 812 N N . VAL A 1 104 ? 2.953 -23.125 -10.055 1 98.62 104 VAL A N 1
ATOM 813 C CA . VAL A 1 104 ? 2.822 -21.766 -9.539 1 98.62 104 VAL A CA 1
ATOM 814 C C . VAL A 1 104 ? 3.314 -20.766 -10.578 1 98.62 104 VAL A C 1
ATOM 816 O O . VAL A 1 104 ? 4.496 -20.766 -10.938 1 98.62 104 VAL A O 1
ATOM 819 N N . ARG A 1 105 ? 2.377 -19.891 -11.031 1 98.31 105 ARG A N 1
ATOM 820 C CA . ARG A 1 105 ? 2.803 -19.078 -12.164 1 98.31 105 ARG A CA 1
ATOM 821 C C . ARG A 1 105 ? 2.277 -17.656 -12.039 1 98.31 105 ARG A C 1
ATOM 823 O O . ARG A 1 105 ? 1.243 -17.422 -11.414 1 98.31 105 ARG A O 1
ATOM 830 N N . TRP A 1 106 ? 2.969 -16.766 -12.711 1 97.94 106 TRP A N 1
ATOM 831 C CA . TRP A 1 106 ? 2.506 -15.391 -12.875 1 97.94 106 TRP A CA 1
ATOM 832 C C . TRP A 1 106 ? 1.39 -15.312 -13.906 1 97.94 106 TRP A C 1
ATOM 834 O O . TRP A 1 106 ? 1.445 -15.977 -14.945 1 97.94 106 TRP A O 1
ATOM 844 N N . VAL A 1 107 ? 0.465 -14.5 -13.641 1 97.56 107 VAL A N 1
ATOM 845 C CA . VAL A 1 107 ? -0.566 -14.266 -14.648 1 97.56 107 VAL A CA 1
ATOM 846 C C . VAL A 1 107 ? -0.869 -12.773 -14.734 1 97.56 107 VAL A C 1
ATOM 848 O O . VAL A 1 107 ? -0.645 -12.031 -13.781 1 97.56 107 VAL A O 1
ATOM 851 N N . THR A 1 108 ? -1.342 -12.266 -15.859 1 95.06 108 THR A N 1
ATOM 852 C CA . THR A 1 108 ? -1.566 -10.852 -16.109 1 95.06 108 THR A CA 1
ATOM 853 C C . THR A 1 108 ? -3.059 -10.531 -16.141 1 95.06 108 THR A C 1
ATOM 855 O O . THR A 1 108 ? -3.451 -9.375 -16.266 1 95.06 108 THR A O 1
ATOM 858 N N . ASN A 1 109 ? -3.855 -11.516 -15.945 1 93.5 109 ASN A N 1
ATOM 859 C CA . ASN A 1 109 ? -5.285 -11.32 -16.156 1 93.5 109 ASN A CA 1
ATOM 860 C C . ASN A 1 109 ? -6.047 -11.289 -14.836 1 93.5 109 ASN A C 1
ATOM 862 O O . ASN A 1 109 ? -7.27 -11.461 -14.812 1 93.5 109 ASN A O 1
ATOM 866 N N . GLN A 1 110 ? -5.289 -11.188 -13.781 1 89.06 110 GLN A N 1
ATOM 867 C CA . GLN A 1 110 ? -5.934 -11.023 -12.484 1 89.06 110 GLN A CA 1
ATOM 868 C C . GLN A 1 110 ? -6.035 -9.547 -12.102 1 89.06 110 GLN A C 1
ATOM 870 O O . GLN A 1 110 ? -5.027 -8.906 -11.812 1 89.06 110 GLN A O 1
ATOM 875 N N . LYS A 1 111 ? -7.25 -8.984 -12.102 1 80.5 111 LYS A N 1
ATOM 876 C CA . LYS A 1 111 ? -7.441 -7.551 -11.898 1 80.5 111 LYS A CA 1
ATOM 877 C C . LYS A 1 111 ? -7.988 -7.258 -10.508 1 80.5 111 LYS A C 1
ATOM 879 O O . LYS A 1 111 ? -7.875 -6.137 -10.008 1 80.5 111 LYS A O 1
ATOM 884 N N . ARG A 1 112 ? -8.523 -8.281 -9.883 1 87.62 112 ARG A N 1
ATOM 885 C CA . ARG A 1 112 ? -9.219 -8.008 -8.625 1 87.62 112 ARG A CA 1
ATOM 886 C C . ARG A 1 112 ? -8.703 -8.891 -7.5 1 87.62 112 ARG A C 1
ATOM 888 O O . ARG A 1 112 ? -9.242 -8.875 -6.395 1 87.62 112 ARG A O 1
ATOM 895 N N . ARG A 1 113 ? -7.816 -9.75 -7.781 1 95.44 113 ARG A N 1
ATOM 896 C CA . ARG A 1 113 ? -7.211 -10.625 -6.785 1 95.44 113 ARG A CA 1
ATOM 897 C C . ARG A 1 113 ? -5.695 -10.695 -6.961 1 95.44 113 ARG A C 1
ATOM 899 O O . ARG A 1 113 ? -5.184 -10.484 -8.062 1 95.44 113 ARG A O 1
ATOM 906 N N . TRP A 1 114 ? -5.109 -11.125 -5.863 1 97.56 114 TRP A N 1
ATOM 907 C CA . TRP A 1 114 ? -3.65 -11.188 -5.867 1 97.56 114 TRP A CA 1
ATOM 908 C C . TRP A 1 114 ? -3.172 -12.578 -6.281 1 97.56 114 TRP A C 1
ATOM 910 O O . TRP A 1 114 ? -2.008 -12.758 -6.645 1 97.56 114 TRP A O 1
ATOM 920 N N . GLY A 1 115 ? -4.074 -13.617 -6.102 1 97.94 115 GLY A N 1
ATOM 921 C CA . GLY A 1 115 ? -3.783 -15 -6.449 1 97.94 115 GLY A CA 1
ATOM 922 C C . GLY A 1 115 ? -5.02 -15.875 -6.488 1 97.94 115 GLY A C 1
ATOM 923 O O . GLY A 1 115 ? -6.121 -15.422 -6.184 1 97.94 115 GLY A O 1
ATOM 924 N N . SER A 1 116 ? -4.793 -17.016 -7.012 1 98.19 116 SER A N 1
ATOM 925 C CA . SER A 1 116 ? -5.844 -18.031 -7.051 1 98.19 116 SER A CA 1
ATOM 926 C C . SER A 1 116 ? -5.254 -19.438 -7.09 1 98.19 116 SER A C 1
ATOM 928 O O . SER A 1 116 ? -4.105 -19.625 -7.504 1 98.19 116 SER A O 1
ATOM 930 N N . ALA A 1 117 ? -6.066 -20.312 -6.555 1 97.69 117 ALA A N 1
ATOM 931 C CA . ALA A 1 117 ? -5.668 -21.719 -6.586 1 97.69 117 ALA A CA 1
ATOM 932 C C . ALA A 1 117 ? -6.801 -22.594 -7.105 1 97.69 117 ALA A C 1
ATOM 934 O O . ALA A 1 117 ? -7.977 -22.312 -6.863 1 97.69 117 ALA A O 1
ATOM 935 N N . THR A 1 118 ? -6.398 -23.562 -7.836 1 97 118 THR A N 1
ATOM 936 C CA . THR A 1 118 ? -7.305 -24.641 -8.219 1 97 118 THR A CA 1
ATOM 937 C C . THR A 1 118 ? -6.918 -25.938 -7.516 1 97 118 THR A C 1
ATOM 939 O O . THR A 1 118 ? -6.125 -26.719 -8.039 1 97 118 THR A O 1
ATOM 942 N N . PRO A 1 119 ? -7.562 -26.203 -6.41 1 96 119 PRO A N 1
ATOM 943 C CA . PRO A 1 119 ? -7.141 -27.328 -5.566 1 96 119 PRO A CA 1
ATOM 944 C C . PRO A 1 119 ? -7.148 -28.656 -6.312 1 96 119 PRO A C 1
ATOM 946 O O . PRO A 1 119 ? -6.211 -29.453 -6.172 1 96 119 PRO A O 1
ATOM 949 N N . GLY A 1 120 ? -8.141 -28.906 -7.125 1 95.81 120 GLY A N 1
ATOM 950 C CA . GLY A 1 120 ? -8.234 -30.156 -7.871 1 95.81 120 GLY A CA 1
ATOM 951 C C . GLY A 1 120 ? -7.047 -30.391 -8.781 1 95.81 120 GLY A C 1
ATOM 952 O O . GLY A 1 120 ? -6.609 -31.531 -8.953 1 95.81 120 GLY A O 1
ATOM 953 N N . GLU A 1 121 ? -6.5 -29.344 -9.297 1 97.62 121 GLU A N 1
ATOM 954 C CA . GLU A 1 121 ? -5.359 -29.422 -10.203 1 97.62 121 GLU A CA 1
ATOM 955 C C . GLU A 1 121 ? -4.062 -29.047 -9.492 1 97.62 121 GLU A C 1
ATOM 957 O O . GLU A 1 121 ? -2.979 -29.172 -10.062 1 97.62 121 GLU A O 1
ATOM 962 N N . ARG A 1 122 ? -4.191 -28.641 -8.273 1 98.06 122 ARG A N 1
ATOM 963 C CA . ARG A 1 122 ? -3.078 -28.156 -7.457 1 98.06 122 ARG A CA 1
ATOM 964 C C . ARG A 1 122 ? -2.279 -27.094 -8.195 1 98.06 122 ARG A C 1
ATOM 966 O O . ARG A 1 122 ? -1.049 -27.141 -8.234 1 98.06 122 ARG A O 1
ATOM 973 N N . THR A 1 123 ? -2.98 -26.156 -8.844 1 98.38 123 THR A N 1
ATOM 974 C CA . THR A 1 123 ? -2.324 -25.047 -9.539 1 98.38 123 THR A CA 1
ATOM 975 C C . THR A 1 123 ? -2.561 -23.734 -8.812 1 98.38 123 THR A C 1
ATOM 977 O O . THR A 1 123 ? -3.629 -23.516 -8.234 1 98.38 123 THR A O 1
ATOM 980 N N . ILE A 1 124 ? -1.503 -22.906 -8.883 1 98.62 124 ILE A N 1
ATOM 981 C CA . ILE A 1 124 ? -1.548 -21.594 -8.234 1 98.62 124 ILE A CA 1
ATOM 982 C C . ILE A 1 124 ? -1.183 -20.516 -9.25 1 98.62 124 ILE A C 1
ATOM 984 O O . ILE A 1 124 ? -0.234 -20.672 -10.023 1 98.62 124 ILE A O 1
ATOM 988 N N . ARG A 1 125 ? -1.979 -19.484 -9.281 1 98.69 125 ARG A N 1
ATOM 989 C CA . ARG A 1 125 ? -1.731 -18.312 -10.109 1 98.69 125 ARG A CA 1
ATOM 990 C C . ARG A 1 125 ? -1.551 -17.062 -9.25 1 98.69 125 ARG A C 1
ATOM 992 O O . ARG A 1 125 ? -2.289 -16.859 -8.289 1 98.69 125 ARG A O 1
ATOM 999 N N . ILE A 1 126 ? -0.528 -16.297 -9.555 1 98.56 126 ILE A N 1
ATOM 1000 C CA . ILE A 1 126 ? -0.225 -15.086 -8.82 1 98.56 126 ILE A CA 1
ATOM 1001 C C . ILE A 1 126 ? -0.281 -13.883 -9.758 1 98.56 126 ILE A C 1
ATOM 1003 O O . ILE A 1 126 ? 0.26 -13.93 -10.867 1 98.56 126 ILE A O 1
ATOM 1007 N N . SER A 1 127 ? -0.87 -12.836 -9.352 1 97.56 127 SER A N 1
ATOM 1008 C CA . SER A 1 127 ? -0.991 -11.625 -10.164 1 97.56 127 SER A CA 1
ATOM 1009 C C . SER A 1 127 ? 0.374 -11 -10.422 1 97.56 127 SER A C 1
ATOM 1011 O O . SER A 1 127 ? 1.169 -10.82 -9.5 1 97.56 127 SER A O 1
ATOM 1013 N N . HIS A 1 128 ? 0.585 -10.531 -11.656 1 95.44 128 HIS A N 1
ATOM 1014 C CA . HIS A 1 128 ? 1.84 -9.898 -12.047 1 95.44 128 HIS A CA 1
ATOM 1015 C C . HIS A 1 128 ? 2.016 -8.547 -11.359 1 95.44 128 HIS A C 1
ATOM 1017 O O . HIS A 1 128 ? 3.121 -8 -11.32 1 95.44 128 HIS A O 1
ATOM 1023 N N . VAL A 1 129 ? 0.962 -8.023 -10.828 1 93.44 129 VAL A N 1
ATOM 1024 C CA . VAL A 1 129 ? 1.014 -6.742 -10.125 1 93.44 129 VAL A CA 1
ATOM 1025 C C . VAL A 1 129 ? 1.975 -6.84 -8.945 1 93.44 129 VAL A C 1
ATOM 1027 O O . VAL A 1 129 ? 2.566 -5.84 -8.531 1 93.44 129 VAL A O 1
ATOM 1030 N N . LEU A 1 130 ? 2.248 -8.023 -8.438 1 95.75 130 LEU A N 1
ATOM 1031 C CA . LEU A 1 130 ? 3.064 -8.211 -7.246 1 95.75 130 LEU A CA 1
ATOM 1032 C C . LEU A 1 130 ? 4.531 -8.422 -7.617 1 95.75 130 LEU A C 1
ATOM 1034 O O . LEU A 1 130 ? 5.375 -8.617 -6.742 1 95.75 130 LEU A O 1
ATOM 1038 N N . GLN A 1 131 ? 4.82 -8.391 -8.938 1 94.12 131 GLN A N 1
ATOM 1039 C CA . GLN A 1 131 ? 6.227 -8.461 -9.312 1 94.12 131 GLN A CA 1
ATOM 1040 C C . GLN A 1 131 ? 7.012 -7.285 -8.734 1 94.12 131 GLN A C 1
ATOM 1042 O O . GLN A 1 131 ? 6.621 -6.129 -8.898 1 94.12 131 GLN A O 1
ATOM 1047 N N . GLY A 1 132 ? 8.023 -7.562 -7.984 1 92.31 132 GLY A N 1
ATOM 1048 C CA . GLY A 1 132 ? 8.828 -6.535 -7.352 1 92.31 132 GLY A CA 1
ATOM 1049 C C . GLY A 1 132 ? 8.398 -6.223 -5.934 1 92.31 132 GLY A C 1
ATOM 1050 O O . GLY A 1 132 ? 9.039 -5.43 -5.242 1 92.31 132 GLY A O 1
ATOM 1051 N N . ALA A 1 133 ? 7.336 -6.859 -5.504 1 95.62 133 ALA A N 1
ATOM 1052 C CA . ALA A 1 133 ? 6.91 -6.66 -4.121 1 95.62 133 ALA A CA 1
ATOM 1053 C C . ALA A 1 133 ? 7.91 -7.27 -3.143 1 95.62 133 ALA A C 1
ATOM 1055 O O . ALA A 1 133 ? 8.672 -8.172 -3.504 1 95.62 133 ALA A O 1
ATOM 1056 N N . PRO A 1 134 ? 7.891 -6.766 -1.91 1 96 134 PRO A N 1
ATOM 1057 C CA . PRO A 1 134 ? 8.75 -7.41 -0.913 1 96 134 PRO A CA 1
ATOM 1058 C C . PRO A 1 134 ? 8.398 -8.883 -0.699 1 96 134 PRO A C 1
ATOM 1060 O O . PRO A 1 134 ? 7.23 -9.266 -0.794 1 96 134 PRO A O 1
ATOM 1063 N N . ASP A 1 135 ? 9.367 -9.625 -0.297 1 96.44 135 ASP A N 1
ATOM 1064 C CA . ASP A 1 135 ? 9.203 -11.07 -0.151 1 96.44 135 ASP A CA 1
ATOM 1065 C C . ASP A 1 135 ? 8.078 -11.398 0.831 1 96.44 135 ASP A C 1
ATOM 1067 O O . ASP A 1 135 ? 7.266 -12.289 0.575 1 96.44 135 ASP A O 1
ATOM 1071 N N . TYR A 1 136 ? 8.023 -10.664 1.93 1 97.81 136 TYR A N 1
ATOM 1072 C CA . TYR A 1 136 ? 7.043 -11 2.955 1 97.81 136 TYR A CA 1
ATOM 1073 C C . TYR A 1 136 ? 5.625 -10.852 2.42 1 97.81 136 TYR A C 1
ATOM 1075 O O . TYR A 1 136 ? 4.73 -11.609 2.799 1 97.81 136 TYR A O 1
ATOM 1083 N N . ALA A 1 137 ? 5.418 -9.867 1.525 1 98.44 137 ALA A N 1
ATOM 1084 C CA . ALA A 1 137 ? 4.098 -9.641 0.943 1 98.44 137 ALA A CA 1
ATOM 1085 C C . ALA A 1 137 ? 3.77 -10.703 -0.101 1 98.44 137 ALA A C 1
ATOM 1087 O O . ALA A 1 137 ? 2.697 -11.312 -0.064 1 98.44 137 ALA A O 1
ATOM 1088 N N . LEU A 1 138 ? 4.699 -10.93 -1.01 1 98.25 138 LEU A N 1
ATOM 1089 C CA . LEU A 1 138 ? 4.512 -11.961 -2.029 1 98.25 138 LEU A CA 1
ATOM 1090 C C . LEU A 1 138 ? 4.312 -13.328 -1.392 1 98.25 138 LEU A C 1
ATOM 1092 O O . LEU A 1 138 ? 3.398 -14.07 -1.767 1 98.25 138 LEU A O 1
ATOM 1096 N N . ASP A 1 139 ? 5.129 -13.633 -0.421 1 98.75 139 ASP A N 1
ATOM 1097 C CA . ASP A 1 139 ? 5.059 -14.914 0.271 1 98.75 139 ASP A CA 1
ATOM 1098 C C . ASP A 1 139 ? 3.688 -15.109 0.918 1 98.75 139 ASP A C 1
ATOM 1100 O O . ASP A 1 139 ? 3.162 -16.219 0.943 1 98.75 139 ASP A O 1
ATOM 1104 N N . SER A 1 140 ? 3.16 -14.07 1.416 1 98.81 140 SER A N 1
ATOM 1105 C CA . SER A 1 140 ? 1.863 -14.188 2.072 1 98.81 140 SER A CA 1
ATOM 1106 C C . SER A 1 140 ? 0.782 -14.617 1.087 1 98.81 140 SER A C 1
ATOM 1108 O O . SER A 1 140 ? -0.095 -15.414 1.427 1 98.81 140 SER A O 1
ATOM 1110 N N . VAL A 1 141 ? 0.849 -14.102 -0.104 1 98.75 141 VAL A N 1
ATOM 1111 C CA . VAL A 1 141 ? -0.136 -14.438 -1.127 1 98.75 141 VAL A CA 1
ATOM 1112 C C . VAL A 1 141 ? 0.058 -15.883 -1.577 1 98.75 141 VAL A C 1
ATOM 1114 O O . VAL A 1 141 ? -0.91 -16.641 -1.694 1 98.75 141 VAL A O 1
ATOM 1117 N N . ILE A 1 142 ? 1.315 -16.234 -1.81 1 98.75 142 ILE A N 1
ATOM 1118 C CA . ILE A 1 142 ? 1.621 -17.609 -2.182 1 98.75 142 ILE A CA 1
ATOM 1119 C C . ILE A 1 142 ? 1.136 -18.562 -1.089 1 98.75 142 ILE A C 1
ATOM 1121 O O . ILE A 1 142 ? 0.495 -19.578 -1.378 1 98.75 142 ILE A O 1
ATOM 1125 N N . PHE A 1 143 ? 1.4 -18.25 0.141 1 98.88 143 PHE A N 1
ATOM 1126 C CA . PHE A 1 143 ? 1.016 -19.078 1.277 1 98.88 143 PHE A CA 1
ATOM 1127 C C . PHE A 1 143 ? -0.5 -19.219 1.366 1 98.88 143 PHE A C 1
ATOM 1129 O O . PHE A 1 143 ? -1.023 -20.297 1.62 1 98.88 143 PHE A O 1
ATOM 1136 N N . HIS A 1 144 ? -1.165 -18.125 1.136 1 98.75 144 HIS A N 1
ATOM 1137 C CA . HIS A 1 144 ? -2.623 -18.125 1.086 1 98.75 144 HIS A CA 1
ATOM 1138 C C . HIS A 1 144 ? -3.143 -19.156 0.096 1 98.75 144 HIS A C 1
ATOM 1140 O O . HIS A 1 144 ? -4.008 -19.969 0.435 1 98.75 144 HIS A O 1
ATOM 1146 N N . GLU A 1 145 ? -2.535 -19.078 -1.111 1 98.62 145 GLU A N 1
ATOM 1147 C CA . GLU A 1 145 ? -2.957 -20.016 -2.148 1 98.62 145 GLU A CA 1
ATOM 1148 C C . GLU A 1 145 ? -2.586 -21.453 -1.781 1 98.62 145 GLU A C 1
ATOM 1150 O O . GLU A 1 145 ? -3.33 -22.391 -2.084 1 98.62 145 GLU A O 1
ATOM 1155 N N . LEU A 1 146 ? -1.433 -21.641 -1.154 1 98.69 146 LEU A N 1
ATOM 1156 C CA . LEU A 1 146 ? -1.055 -22.969 -0.671 1 98.69 146 LEU A CA 1
ATOM 1157 C C . LEU A 1 146 ? -2.07 -23.484 0.341 1 98.69 146 LEU A C 1
ATOM 1159 O O . LEU A 1 146 ? -2.426 -24.672 0.32 1 98.69 146 LEU A O 1
ATOM 1163 N N . CYS A 1 147 ? -2.531 -22.609 1.253 1 98.69 147 CYS A N 1
ATOM 1164 C CA . CYS A 1 147 ? -3.531 -23 2.242 1 98.69 147 CYS A CA 1
ATOM 1165 C C . CYS A 1 147 ? -4.809 -23.484 1.568 1 98.69 147 CYS A C 1
ATOM 1167 O O . CYS A 1 147 ? -5.48 -24.375 2.076 1 98.69 147 CYS A O 1
ATOM 1169 N N . HIS A 1 148 ? -5.141 -22.922 0.411 1 98.44 148 HIS A N 1
ATOM 1170 C CA . HIS A 1 148 ? -6.324 -23.328 -0.331 1 98.44 148 HIS A CA 1
ATOM 1171 C C . HIS A 1 148 ? -6.195 -24.781 -0.814 1 98.44 148 HIS A C 1
ATOM 1173 O O . HIS A 1 148 ? -7.203 -25.453 -1.026 1 98.44 148 HIS A O 1
ATOM 1179 N N . LEU A 1 149 ? -5.004 -25.266 -1.023 1 98 149 LEU A N 1
ATOM 1180 C CA . LEU A 1 149 ? -4.805 -26.656 -1.443 1 98 149 LEU A CA 1
ATOM 1181 C C . LEU A 1 149 ? -5.168 -27.625 -0.32 1 98 149 LEU A C 1
ATOM 1183 O O . LEU A 1 149 ? -5.387 -28.812 -0.565 1 98 149 LEU A O 1
ATOM 1187 N N . VAL A 1 150 ? -5.211 -27.125 0.935 1 97.62 150 VAL A N 1
ATOM 1188 C CA . VAL A 1 150 ? -5.57 -27.922 2.104 1 97.62 150 VAL A CA 1
ATOM 1189 C C . VAL A 1 150 ? -7.027 -27.656 2.479 1 97.62 150 VAL A C 1
ATOM 1191 O O . VAL A 1 150 ? -7.801 -28.594 2.691 1 97.62 150 VAL A O 1
ATOM 1194 N N . GLU A 1 151 ? -7.383 -26.391 2.551 1 97.56 151 GLU A N 1
ATOM 1195 C CA . GLU A 1 151 ? -8.734 -25.922 2.842 1 97.56 151 GLU A CA 1
ATOM 1196 C C . GLU A 1 151 ? -9.258 -25.016 1.73 1 97.56 151 GLU A C 1
ATOM 1198 O O . GLU A 1 151 ? -8.914 -23.828 1.678 1 97.56 151 GLU A O 1
ATOM 1203 N N . PRO A 1 152 ? -10.117 -25.516 0.883 1 95.62 152 PRO A N 1
ATOM 1204 C CA . PRO A 1 152 ? -10.492 -24.781 -0.333 1 95.62 152 PRO A CA 1
ATOM 1205 C C . PRO A 1 152 ? -11.242 -23.484 -0.04 1 95.62 152 PRO A C 1
ATOM 1207 O O . PRO A 1 152 ? -11.242 -22.578 -0.863 1 95.62 152 PRO A O 1
ATOM 1210 N N . ASN A 1 153 ? -11.805 -23.406 1.14 1 95.44 153 ASN A N 1
ATOM 1211 C CA . ASN A 1 153 ? -12.586 -22.219 1.453 1 95.44 153 ASN A CA 1
ATOM 1212 C C . ASN A 1 153 ? -12.031 -21.484 2.672 1 95.44 153 ASN A C 1
ATOM 1214 O O . ASN A 1 153 ? -11.25 -22.047 3.438 1 95.44 153 ASN A O 1
ATOM 1218 N N . HIS A 1 154 ? -12.484 -20.281 2.809 1 96.75 154 HIS A N 1
ATOM 1219 C CA . HIS A 1 154 ? -12 -19.469 3.918 1 96.75 154 HIS A CA 1
ATOM 1220 C C . HIS A 1 154 ? -12.734 -19.812 5.211 1 96.75 154 HIS A C 1
ATOM 1222 O O . HIS A 1 154 ? -13.266 -18.922 5.883 1 96.75 154 HIS A O 1
ATOM 1228 N N . SER A 1 155 ? -12.633 -20.984 5.602 1 96.44 155 SER A N 1
ATOM 1229 C CA . SER A 1 155 ? -13.203 -21.469 6.848 1 96.44 155 SER A CA 1
ATOM 1230 C C . SER A 1 155 ? -12.328 -21.109 8.039 1 96.44 155 SER A C 1
ATOM 1232 O O . SER A 1 155 ? -11.258 -20.516 7.875 1 96.44 155 SER A O 1
ATOM 1234 N N . SER A 1 156 ? -12.812 -21.422 9.227 1 97.38 156 SER A N 1
ATOM 1235 C CA . SER A 1 156 ? -12 -21.219 10.422 1 97.38 156 SER A CA 1
ATOM 1236 C C . SER A 1 156 ? -10.711 -22.031 10.352 1 97.38 156 SER A C 1
ATOM 1238 O O . SER A 1 156 ? -9.656 -21.578 10.805 1 97.38 156 SER A O 1
ATOM 1240 N N . ALA A 1 157 ? -10.875 -23.188 9.82 1 97.31 157 ALA A N 1
ATOM 1241 C CA . ALA A 1 157 ? -9.688 -24.031 9.641 1 97.31 157 ALA A CA 1
ATOM 1242 C C . ALA A 1 157 ? -8.68 -23.359 8.711 1 97.31 157 ALA A C 1
ATOM 1244 O O . ALA A 1 157 ? -7.473 -23.406 8.961 1 97.31 157 ALA A O 1
ATOM 1245 N N . PHE A 1 158 ? -9.227 -22.812 7.66 1 98.12 158 PHE A N 1
ATOM 1246 C CA . PHE A 1 158 ? -8.367 -22.078 6.742 1 98.12 158 PHE A CA 1
ATOM 1247 C C . PHE A 1 158 ? -7.625 -20.969 7.469 1 98.12 158 PHE A C 1
ATOM 1249 O O . PHE A 1 158 ? -6.418 -20.781 7.281 1 98.12 158 PHE A O 1
ATOM 1256 N N . ARG A 1 159 ? -8.305 -20.188 8.289 1 97.81 159 ARG A N 1
ATOM 1257 C CA . ARG A 1 159 ? -7.73 -19.047 8.992 1 97.81 159 ARG A CA 1
ATOM 1258 C C . ARG A 1 159 ? -6.617 -19.484 9.938 1 97.81 159 ARG A C 1
ATOM 1260 O O . ARG A 1 159 ? -5.633 -18.766 10.125 1 97.81 159 ARG A O 1
ATOM 1267 N N . VAL A 1 160 ? -6.805 -20.625 10.508 1 98 160 VAL A N 1
ATOM 1268 C CA . VAL A 1 160 ? -5.793 -21.188 11.406 1 98 160 VAL A CA 1
ATOM 1269 C C . VAL A 1 160 ? -4.52 -21.484 10.617 1 98 160 VAL A C 1
ATOM 1271 O O . VAL A 1 160 ? -3.416 -21.188 11.07 1 98 160 VAL A O 1
ATOM 1274 N N . LEU A 1 161 ? -4.645 -22.047 9.438 1 98.44 161 LEU A N 1
ATOM 1275 C CA . LEU A 1 161 ? -3.5 -22.344 8.578 1 98.44 161 LEU A CA 1
ATOM 1276 C C . LEU A 1 161 ? -2.807 -21.047 8.148 1 98.44 161 LEU A C 1
ATOM 1278 O O . LEU A 1 161 ? -1.585 -20.938 8.258 1 98.44 161 LEU A O 1
ATOM 1282 N N . GLU A 1 162 ? -3.604 -20.094 7.672 1 98.25 162 GLU A N 1
ATOM 1283 C CA . GLU A 1 162 ? -3.07 -18.844 7.164 1 98.25 162 GLU A CA 1
ATOM 1284 C C . GLU A 1 162 ? -2.27 -18.109 8.234 1 98.25 162 GLU A C 1
ATOM 1286 O O . GLU A 1 162 ? -1.246 -17.484 7.941 1 98.25 162 GLU A O 1
ATOM 1291 N N . ALA A 1 163 ? -2.691 -18.297 9.484 1 98.25 163 ALA A N 1
ATOM 1292 C CA . ALA A 1 163 ? -2.107 -17.578 10.617 1 98.25 163 ALA A CA 1
ATOM 1293 C C . ALA A 1 163 ? -0.707 -18.094 10.93 1 98.25 163 ALA A C 1
ATOM 1295 O O . ALA A 1 163 ? 0.036 -17.469 11.695 1 98.25 163 ALA A O 1
ATOM 1296 N N . ARG A 1 164 ? -0.332 -19.172 10.336 1 98.38 164 ARG A N 1
ATOM 1297 C CA . ARG A 1 164 ? 0.995 -19.734 10.555 1 98.38 164 ARG A CA 1
ATOM 1298 C C . ARG A 1 164 ? 2.068 -18.891 9.875 1 98.38 164 ARG A C 1
ATOM 1300 O O . ARG A 1 164 ? 3.256 -19.031 10.172 1 98.38 164 ARG A O 1
ATOM 1307 N N . TYR A 1 165 ? 1.714 -18.109 8.914 1 98.31 165 TYR A N 1
ATOM 1308 C CA . TYR A 1 165 ? 2.678 -17.25 8.242 1 98.31 165 TYR A CA 1
ATOM 1309 C C . TYR A 1 165 ? 3.111 -16.109 9.156 1 98.31 165 TYR A C 1
ATOM 1311 O O . TYR A 1 165 ? 2.285 -15.305 9.594 1 98.31 165 TYR A O 1
ATOM 1319 N N . PRO A 1 166 ? 4.367 -15.906 9.477 1 97.06 166 PRO A N 1
ATOM 1320 C CA . PRO A 1 166 ? 4.832 -15.031 10.555 1 97.06 166 PRO A CA 1
ATOM 1321 C C . PRO A 1 166 ? 4.617 -13.547 10.25 1 97.06 166 PRO A C 1
ATOM 1323 O O . PRO A 1 166 ? 4.516 -12.734 11.172 1 97.06 166 PRO A O 1
ATOM 1326 N N . HIS A 1 167 ? 4.504 -13.117 9.016 1 97.56 167 HIS A N 1
ATOM 1327 C CA . HIS A 1 167 ? 4.391 -11.703 8.68 1 97.56 167 HIS A CA 1
ATOM 1328 C C . HIS A 1 167 ? 3.014 -11.375 8.109 1 97.56 167 HIS A C 1
ATOM 1330 O O . HIS A 1 167 ? 2.869 -10.445 7.312 1 97.56 167 HIS A O 1
ATOM 1336 N N . LEU A 1 168 ? 2.029 -12.117 8.531 1 98 168 LEU A N 1
ATOM 1337 C CA . LEU A 1 168 ? 0.697 -12.047 7.941 1 98 168 LEU A CA 1
ATOM 1338 C C . LEU A 1 168 ? 0.121 -10.641 8.07 1 98 168 LEU A C 1
ATOM 1340 O O . LEU A 1 168 ? -0.363 -10.078 7.086 1 98 168 LEU A O 1
ATOM 1344 N N . GLU A 1 169 ? 0.189 -10.094 9.25 1 97.31 169 GLU A N 1
ATOM 1345 C CA . GLU A 1 169 ? -0.428 -8.789 9.484 1 97.31 169 GLU A CA 1
ATOM 1346 C C . GLU A 1 169 ? 0.265 -7.699 8.672 1 97.31 169 GLU A C 1
ATOM 1348 O O . GLU A 1 169 ? -0.396 -6.844 8.078 1 97.31 169 GLU A O 1
ATOM 1353 N N . LYS A 1 170 ? 1.601 -7.707 8.656 1 98.19 170 LYS A N 1
ATOM 1354 C CA . LYS A 1 170 ? 2.338 -6.746 7.844 1 98.19 170 LYS A CA 1
ATOM 1355 C C . LYS A 1 170 ? 1.98 -6.891 6.367 1 98.19 170 LYS A C 1
ATOM 1357 O O . LYS A 1 170 ? 1.78 -5.895 5.668 1 98.19 170 LYS A O 1
ATOM 1362 N N . ALA A 1 171 ? 1.905 -8.086 5.93 1 98.62 171 ALA A N 1
ATOM 1363 C CA . ALA A 1 171 ? 1.574 -8.375 4.535 1 98.62 171 ALA A CA 1
ATOM 1364 C C . ALA A 1 171 ? 0.169 -7.887 4.195 1 98.62 171 ALA A C 1
ATOM 1366 O O . ALA A 1 171 ? -0.059 -7.332 3.119 1 98.62 171 ALA A O 1
ATOM 1367 N N . ARG A 1 172 ? -0.741 -8.117 5.133 1 98.19 172 ARG A N 1
ATOM 1368 C CA . ARG A 1 172 ? -2.094 -7.605 4.938 1 98.19 172 ARG A CA 1
ATOM 1369 C C . ARG A 1 172 ? -2.088 -6.09 4.766 1 98.19 172 ARG A C 1
ATOM 1371 O O . ARG A 1 172 ? -2.75 -5.559 3.873 1 98.19 172 ARG A O 1
ATOM 1378 N N . GLY A 1 173 ? -1.358 -5.41 5.633 1 98.44 173 GLY A N 1
ATOM 1379 C CA . GLY A 1 173 ? -1.196 -3.973 5.48 1 98.44 173 GLY A CA 1
ATOM 1380 C C . GLY A 1 173 ? -0.649 -3.574 4.125 1 98.44 173 GLY A C 1
ATOM 1381 O O . GLY A 1 173 ? -1.187 -2.678 3.471 1 98.44 173 GLY A O 1
ATOM 1382 N N . PHE A 1 174 ? 0.377 -4.266 3.672 1 98.5 174 PHE A N 1
ATOM 1383 C CA . PHE A 1 174 ? 1.019 -3.975 2.396 1 98.5 174 PHE A CA 1
ATOM 1384 C C . PHE A 1 174 ? 0.016 -4.07 1.252 1 98.5 174 PHE A C 1
ATOM 1386 O O . PHE A 1 174 ? -0.096 -3.15 0.439 1 98.5 174 PHE A O 1
ATOM 1393 N N . LEU A 1 175 ? -0.686 -5.172 1.239 1 98 175 LEU A N 1
ATOM 1394 C CA . LEU A 1 175 ? -1.63 -5.406 0.152 1 98 175 LEU A CA 1
ATOM 1395 C C . LEU A 1 175 ? -2.752 -4.375 0.172 1 98 175 LEU A C 1
ATOM 1397 O O . LEU A 1 175 ? -3.178 -3.895 -0.88 1 98 175 LEU A O 1
ATOM 1401 N N . GLU A 1 176 ? -3.223 -4.059 1.381 1 97.38 176 GLU A N 1
ATOM 1402 C CA . GLU A 1 176 ? -4.188 -2.975 1.515 1 97.38 176 GLU A CA 1
ATOM 1403 C C . GLU A 1 176 ? -3.615 -1.658 0.999 1 97.38 176 GLU A C 1
ATOM 1405 O O . GLU A 1 176 ? -4.309 -0.896 0.321 1 97.38 176 GLU A O 1
ATOM 1410 N N . GLY A 1 177 ? -2.389 -1.396 1.34 1 97.38 177 GLY A N 1
ATOM 1411 C CA . GLY A 1 177 ? -1.71 -0.197 0.877 1 97.38 177 GLY A CA 1
ATOM 1412 C C . GLY A 1 177 ? -1.586 -0.125 -0.632 1 97.38 177 GLY A C 1
ATOM 1413 O O . GLY A 1 177 ? -1.746 0.945 -1.224 1 97.38 177 GLY A O 1
ATOM 1414 N N . VAL A 1 178 ? -1.229 -1.217 -1.271 1 96.25 178 VAL A N 1
ATOM 1415 C CA . VAL A 1 178 ? -1.136 -1.268 -2.727 1 96.25 178 VAL A CA 1
ATOM 1416 C C . VAL A 1 178 ? -2.463 -0.833 -3.344 1 96.25 178 VAL A C 1
ATOM 1418 O O . VAL A 1 178 ? -2.488 0.009 -4.246 1 96.25 178 VAL A O 1
ATOM 1421 N N . THR A 1 179 ? -3.559 -1.438 -2.812 1 94.69 179 THR A N 1
ATOM 1422 C CA . THR A 1 179 ? -4.887 -1.091 -3.309 1 94.69 179 THR A CA 1
ATOM 1423 C C . THR A 1 179 ? -5.18 0.389 -3.08 1 94.69 179 THR A C 1
ATOM 1425 O O . THR A 1 179 ? -5.68 1.074 -3.973 1 94.69 179 THR A O 1
ATOM 1428 N N . PHE A 1 180 ? -4.867 0.906 -1.948 1 94.06 180 PHE A N 1
ATOM 1429 C CA . PHE A 1 180 ? -5.066 2.307 -1.597 1 94.06 180 PHE A CA 1
ATOM 1430 C C . PHE A 1 180 ? -4.273 3.217 -2.529 1 94.06 180 PHE A C 1
ATOM 1432 O O . PHE A 1 180 ? -4.777 4.254 -2.967 1 94.06 180 PHE A O 1
ATOM 1439 N N . GLY A 1 181 ? -3.062 2.801 -2.824 1 92.44 181 GLY A N 1
ATOM 1440 C CA . GLY A 1 181 ? -2.176 3.607 -3.646 1 92.44 181 GLY A CA 1
ATOM 1441 C C . GLY A 1 181 ? -2.607 3.676 -5.102 1 92.44 181 GLY A C 1
ATOM 1442 O O . GLY A 1 181 ? -2.189 4.57 -5.836 1 92.44 181 GLY A O 1
ATOM 1443 N N . GLN A 1 182 ? -3.334 2.742 -5.566 1 87.56 182 GLN A N 1
ATOM 1444 C CA . GLN A 1 182 ? -3.777 2.676 -6.957 1 87.56 182 GLN A CA 1
ATOM 1445 C C . GLN A 1 182 ? -5.027 3.521 -7.172 1 87.56 182 GLN A C 1
ATOM 1447 O O . GLN A 1 182 ? -5.445 3.738 -8.312 1 87.56 182 GLN A O 1
ATOM 1452 N N . ARG A 1 183 ? -5.629 3.98 -6.148 1 79.25 183 ARG A N 1
ATOM 1453 C CA . ARG A 1 183 ? -6.812 4.824 -6.281 1 79.25 183 ARG A CA 1
ATOM 1454 C C . ARG A 1 183 ? -6.461 6.164 -6.922 1 79.25 183 ARG A C 1
ATOM 1456 O O . ARG A 1 183 ? -5.383 6.707 -6.684 1 79.25 183 ARG A O 1
ATOM 1463 N N . PRO A 1 184 ? -7.355 6.625 -7.918 1 66.88 184 PRO A N 1
ATOM 1464 C CA . PRO A 1 184 ? -7.086 7.953 -8.477 1 66.88 184 PRO A CA 1
ATOM 1465 C C . PRO A 1 184 ? -6.996 9.031 -7.398 1 66.88 184 PRO A C 1
ATOM 1467 O O . PRO A 1 184 ? -7.824 9.07 -6.484 1 66.88 184 PRO A O 1
ATOM 1470 N N . GLN A 1 185 ? -5.922 9.547 -7.184 1 57.47 185 GLN A N 1
ATOM 1471 C CA . GLN A 1 185 ? -5.805 10.672 -6.258 1 57.47 185 GLN A CA 1
ATOM 1472 C C . GLN A 1 185 ? -6.539 11.898 -6.785 1 57.47 185 GLN A C 1
ATOM 1474 O O . GLN A 1 185 ? -6.453 12.219 -7.977 1 57.47 185 GLN A O 1
ATOM 1479 N N . GLU A 1 186 ? -7.723 12.148 -6.293 1 49.5 186 GLU A N 1
ATOM 1480 C CA . GLU A 1 186 ? -8.484 13.305 -6.762 1 49.5 186 GLU A CA 1
ATOM 1481 C C . GLU A 1 186 ? -7.574 14.516 -6.98 1 49.5 186 GLU A C 1
ATOM 1483 O O . GLU A 1 186 ? -7.91 15.422 -7.746 1 49.5 186 GLU A O 1
ATOM 1488 N N . GLY A 1 187 ? -6.527 14.898 -6.223 1 40.88 187 GLY A N 1
ATOM 1489 C CA . GLY A 1 187 ? -5.879 16.188 -6.324 1 40.88 187 GLY A CA 1
ATOM 1490 C C . GLY A 1 187 ? -4.973 16.312 -7.535 1 40.88 187 GLY A C 1
ATOM 1491 O O . GLY A 1 187 ? -4.316 17.344 -7.727 1 40.88 187 GLY A O 1
ATOM 1492 N N . SER A 1 188 ? -4.461 15.258 -8.195 1 33.06 188 SER A N 1
ATOM 1493 C CA . SER A 1 188 ? -3.684 15.836 -9.289 1 33.06 188 SER A CA 1
ATOM 1494 C C . SER A 1 188 ? -4.59 16.328 -10.414 1 33.06 188 SER A C 1
ATOM 1496 O O . SER A 1 188 ? -5.645 15.742 -10.664 1 33.06 188 SER A O 1
ATOM 1498 N N . MET B 1 1 ? -25.688 -19.125 -17.781 1 52.56 1 MET B N 1
ATOM 1499 C CA . MET B 1 1 ? -26.781 -18.312 -18.312 1 52.56 1 MET B CA 1
ATOM 1500 C C . MET B 1 1 ? -26.406 -16.844 -18.375 1 52.56 1 MET B C 1
ATOM 1502 O O . MET B 1 1 ? -25.594 -16.375 -17.562 1 52.56 1 MET B O 1
ATOM 1506 N N . ALA B 1 2 ? -26.875 -16.125 -19.438 1 60 2 ALA B N 1
ATOM 1507 C CA . ALA B 1 2 ? -26.25 -14.883 -19.875 1 60 2 ALA B CA 1
ATOM 1508 C C . ALA B 1 2 ? -26.75 -13.695 -19.062 1 60 2 ALA B C 1
ATOM 1510 O O . ALA B 1 2 ? -27.953 -13.547 -18.844 1 60 2 ALA B O 1
ATOM 1511 N N . THR B 1 3 ? -25.875 -13.07 -18.344 1 75.69 3 THR B N 1
ATOM 1512 C CA . THR B 1 3 ? -26.078 -11.773 -17.703 1 75.69 3 THR B CA 1
ATOM 1513 C C . THR B 1 3 ? -26.438 -10.719 -18.75 1 75.69 3 THR B C 1
ATOM 1515 O O . THR B 1 3 ? -25.781 -10.617 -19.797 1 75.69 3 THR B O 1
ATOM 1518 N N . ARG B 1 4 ? -27.734 -10.289 -18.781 1 86.75 4 ARG B N 1
ATOM 1519 C CA . ARG B 1 4 ? -28.141 -9.203 -19.656 1 86.75 4 ARG B CA 1
ATOM 1520 C C . ARG B 1 4 ? -28.031 -7.855 -18.953 1 86.75 4 ARG B C 1
ATOM 1522 O O . ARG B 1 4 ? -28.469 -7.715 -17.797 1 86.75 4 ARG B O 1
ATOM 1529 N N . THR B 1 5 ? -27.391 -6.883 -19.578 1 91.62 5 THR B N 1
ATOM 1530 C CA . THR B 1 5 ? -27.188 -5.574 -18.969 1 91.62 5 THR B CA 1
ATOM 1531 C C . THR B 1 5 ? -27.906 -4.488 -19.781 1 91.62 5 THR B C 1
ATOM 1533 O O . THR B 1 5 ? -27.844 -4.477 -21.016 1 91.62 5 THR B O 1
ATOM 1536 N N . GLU B 1 6 ? -28.703 -3.693 -19.156 1 93.25 6 GLU B N 1
ATOM 1537 C CA . GLU B 1 6 ? -29.359 -2.535 -19.75 1 93.25 6 GLU B CA 1
ATOM 1538 C C . GLU B 1 6 ? -29.047 -1.259 -18.984 1 93.25 6 GLU B C 1
ATOM 1540 O O . GLU B 1 6 ? -28.859 -1.292 -17.766 1 93.25 6 GLU B O 1
ATOM 1545 N N . VAL B 1 7 ? -28.969 -0.161 -19.703 1 94.75 7 VAL B N 1
ATOM 1546 C CA . VAL B 1 7 ? -28.672 1.114 -19.062 1 94.75 7 VAL B CA 1
ATOM 1547 C C . VAL B 1 7 ? -29.906 2.014 -19.109 1 94.75 7 VAL B C 1
ATOM 1549 O O . VAL B 1 7 ? -30.453 2.254 -20.172 1 94.75 7 VAL B O 1
ATOM 1552 N N . LEU B 1 8 ? -30.375 2.455 -18.016 1 94 8 LEU B N 1
ATOM 1553 C CA . LEU B 1 8 ? -31.422 3.465 -17.906 1 94 8 LEU B CA 1
ATOM 1554 C C . LEU B 1 8 ? -30.812 4.863 -17.797 1 94 8 LEU B C 1
ATOM 1556 O O . LEU B 1 8 ? -30.078 5.152 -16.859 1 94 8 LEU B O 1
ATOM 1560 N N . PRO B 1 9 ? -31.109 5.691 -18.703 1 93.44 9 PRO B N 1
ATOM 1561 C CA . PRO B 1 9 ? -30.516 7.031 -18.672 1 93.44 9 PRO B CA 1
ATOM 1562 C C . PRO B 1 9 ? -30.953 7.844 -17.453 1 93.44 9 PRO B C 1
ATOM 1564 O O . PRO B 1 9 ? -32.031 7.582 -16.891 1 93.44 9 PRO B O 1
ATOM 1567 N N . ALA B 1 10 ? -30.141 8.797 -17.188 1 93.19 10 ALA B N 1
ATOM 1568 C CA . ALA B 1 10 ? -30.438 9.688 -16.078 1 93.19 10 ALA B CA 1
ATOM 1569 C C . ALA B 1 10 ? -31.656 10.562 -16.391 1 93.19 10 ALA B C 1
ATOM 1571 O O . ALA B 1 10 ? -31.828 11 -17.531 1 93.19 10 ALA B O 1
ATOM 1572 N N . THR B 1 11 ? -32.438 10.68 -15.391 1 91.19 11 THR B N 1
ATOM 1573 C CA . THR B 1 11 ? -33.562 11.633 -15.445 1 91.19 11 THR B CA 1
ATOM 1574 C C . THR B 1 11 ? -33.375 12.711 -14.383 1 91.19 11 THR B C 1
ATOM 1576 O O . THR B 1 11 ? -32.344 12.781 -13.719 1 91.19 11 THR B O 1
ATOM 1579 N N . GLU B 1 12 ? -34.312 13.617 -14.367 1 86.5 12 GLU B N 1
ATOM 1580 C CA . GLU B 1 12 ? -34.219 14.688 -13.367 1 86.5 12 GLU B CA 1
ATOM 1581 C C . GLU B 1 12 ? -34.25 14.117 -11.953 1 86.5 12 GLU B C 1
ATOM 1583 O O . GLU B 1 12 ? -33.656 14.703 -11.039 1 86.5 12 GLU B O 1
ATOM 1588 N N . ASN B 1 13 ? -34.875 12.938 -11.797 1 83.88 13 ASN B N 1
ATOM 1589 C CA . ASN B 1 13 ? -35.094 12.422 -10.445 1 83.88 13 ASN B CA 1
ATOM 1590 C C . ASN B 1 13 ? -34.312 11.141 -10.203 1 83.88 13 ASN B C 1
ATOM 1592 O O . ASN B 1 13 ? -34.469 10.5 -9.156 1 83.88 13 ASN B O 1
ATOM 1596 N N . ARG B 1 14 ? -33.531 10.695 -11.156 1 88.25 14 ARG B N 1
ATOM 1597 C CA . ARG B 1 14 ? -32.812 9.43 -11 1 88.25 14 ARG B CA 1
ATOM 1598 C C . ARG B 1 14 ? -31.453 9.461 -11.695 1 88.25 14 ARG B C 1
ATOM 1600 O O . ARG B 1 14 ? -31.344 9.992 -12.797 1 88.25 14 ARG B O 1
ATOM 1607 N N . PRO B 1 15 ? -30.531 8.992 -11.062 1 93.06 15 PRO B N 1
ATOM 1608 C CA . PRO B 1 15 ? -29.266 8.867 -11.766 1 93.06 15 PRO B CA 1
ATOM 1609 C C . PRO B 1 15 ? -29.281 7.781 -12.836 1 93.06 15 PRO B C 1
ATOM 1611 O O . PRO B 1 15 ? -30.25 7.027 -12.938 1 93.06 15 PRO B O 1
ATOM 1614 N N . GLU B 1 16 ? -28.25 7.816 -13.625 1 95.56 16 GLU B N 1
ATOM 1615 C CA . GLU B 1 16 ? -28.109 6.719 -14.578 1 95.56 16 GLU B CA 1
ATOM 1616 C C . GLU B 1 16 ? -27.984 5.379 -13.859 1 95.56 16 GLU B C 1
ATOM 1618 O O . GLU B 1 16 ? -27.25 5.262 -12.867 1 95.56 16 GLU B O 1
ATOM 1623 N N . VAL B 1 17 ? -28.688 4.344 -14.336 1 96 17 VAL B N 1
ATOM 1624 C CA . VAL B 1 17 ? -28.703 3.057 -13.648 1 96 17 VAL B CA 1
ATOM 1625 C C . VAL B 1 17 ? -28.344 1.941 -14.625 1 96 17 VAL B C 1
ATOM 1627 O O . VAL B 1 17 ? -28.906 1.859 -15.719 1 96 17 VAL B O 1
ATOM 1630 N N . GLU B 1 18 ? -27.391 1.234 -14.289 1 96.31 18 GLU B N 1
ATOM 1631 C CA . GLU B 1 18 ? -27.109 -0.003 -15.008 1 96.31 18 GLU B CA 1
ATOM 1632 C C . GLU B 1 18 ? -27.844 -1.185 -14.391 1 96.31 18 GLU B C 1
ATOM 1634 O O . GLU B 1 18 ? -27.531 -1.625 -13.289 1 96.31 18 GLU B O 1
ATOM 1639 N N . VAL B 1 19 ? -28.75 -1.769 -15.141 1 95.44 19 VAL B N 1
ATOM 1640 C CA . VAL B 1 19 ? -29.531 -2.896 -14.641 1 95.44 19 VAL B CA 1
ATOM 1641 C C . VAL B 1 19 ? -28.906 -4.207 -15.117 1 95.44 19 VAL B C 1
ATOM 1643 O O . VAL B 1 19 ? -28.812 -4.453 -16.312 1 95.44 19 VAL B O 1
ATOM 1646 N N . VAL B 1 20 ? -28.469 -4.953 -14.172 1 95.81 20 VAL B N 1
ATOM 1647 C CA . VAL B 1 20 ? -27.875 -6.246 -14.484 1 95.81 20 VAL B CA 1
ATOM 1648 C C . VAL B 1 20 ? -28.828 -7.367 -14.078 1 95.81 20 VAL B C 1
ATOM 1650 O O . VAL B 1 20 ? -29.125 -7.539 -12.891 1 95.81 20 VAL B O 1
ATOM 1653 N N . ARG B 1 21 ? -29.203 -8.102 -15.094 1 94.31 21 ARG B N 1
ATOM 1654 C CA . ARG B 1 21 ? -30.078 -9.234 -14.828 1 94.31 21 ARG B CA 1
ATOM 1655 C C . ARG B 1 21 ? -29.281 -10.539 -14.742 1 94.31 21 ARG B C 1
ATOM 1657 O O . ARG B 1 21 ? -28.406 -10.789 -15.57 1 94.31 21 ARG B O 1
ATOM 1664 N N . SER B 1 22 ? -29.562 -11.195 -13.672 1 92.69 22 SER B N 1
ATOM 1665 C CA . SER B 1 22 ? -28.812 -12.438 -13.469 1 92.69 22 SER B CA 1
ATOM 1666 C C . SER B 1 22 ? -29.75 -13.617 -13.227 1 92.69 22 SER B C 1
ATOM 1668 O O . SER B 1 22 ? -30.672 -13.531 -12.406 1 92.69 22 SER B O 1
ATOM 1670 N N . ALA B 1 23 ? -29.516 -14.727 -13.969 1 90.56 23 ALA B N 1
ATOM 1671 C CA . ALA B 1 23 ? -30.297 -15.945 -13.781 1 90.56 23 ALA B CA 1
ATOM 1672 C C . ALA B 1 23 ? -29.953 -16.625 -12.461 1 90.56 23 ALA B C 1
ATOM 1674 O O . ALA B 1 23 ? -30.734 -17.422 -11.945 1 90.56 23 ALA B O 1
ATOM 1675 N N . ARG B 1 24 ? -28.734 -16.25 -11.977 1 88.62 24 ARG B N 1
ATOM 1676 C CA . ARG B 1 24 ? -28.281 -16.859 -10.734 1 88.62 24 ARG B CA 1
ATOM 1677 C C . ARG B 1 24 ? -29 -16.25 -9.531 1 88.62 24 ARG B C 1
ATOM 1679 O O . ARG B 1 24 ? -29.016 -16.828 -8.445 1 88.62 24 ARG B O 1
ATOM 1686 N N . ARG B 1 25 ? -29.578 -15.172 -9.859 1 84.19 25 ARG B N 1
ATOM 1687 C CA . ARG B 1 25 ? -30.297 -14.492 -8.789 1 84.19 25 ARG B CA 1
ATOM 1688 C C . ARG B 1 25 ? -31.797 -14.789 -8.867 1 84.19 25 ARG B C 1
ATOM 1690 O O . ARG B 1 25 ? -32.406 -14.641 -9.93 1 84.19 25 ARG B O 1
ATOM 1697 N N . THR B 1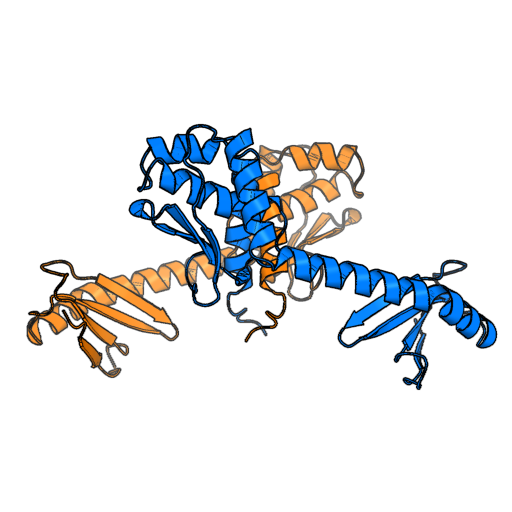 26 ? -32.312 -15.227 -7.762 1 84.69 26 THR B N 1
ATOM 1698 C CA . THR B 1 26 ? -33.719 -15.586 -7.801 1 84.69 26 THR B CA 1
ATOM 1699 C C . THR B 1 26 ? -34.562 -14.547 -7.074 1 84.69 26 THR B C 1
ATOM 1701 O O . THR B 1 26 ? -35.656 -14.18 -7.535 1 84.69 26 THR B O 1
ATOM 1704 N N . ARG B 1 27 ? -34 -14.086 -5.984 1 88.69 27 ARG B N 1
ATOM 1705 C CA . ARG B 1 27 ? -34.844 -13.172 -5.211 1 88.69 27 ARG B CA 1
ATOM 1706 C C . ARG B 1 27 ? -34.062 -11.953 -4.754 1 88.69 27 ARG B C 1
ATOM 1708 O O . ARG B 1 27 ? -34.625 -10.922 -4.418 1 88.69 27 ARG B O 1
ATOM 1715 N N . THR B 1 28 ? -32.844 -12.023 -4.832 1 91.38 28 THR B N 1
ATOM 1716 C CA . THR B 1 28 ? -32 -11.008 -4.215 1 91.38 28 THR B CA 1
ATOM 1717 C C . THR B 1 28 ? -31.812 -9.812 -5.156 1 91.38 28 THR B C 1
ATOM 1719 O O . THR B 1 28 ? -31.656 -9.992 -6.363 1 91.38 28 THR B O 1
ATOM 1722 N N . VAL B 1 29 ? -32.094 -8.57 -4.609 1 94.62 29 VAL B N 1
ATOM 1723 C CA . VAL B 1 29 ? -31.859 -7.328 -5.332 1 94.62 29 VAL B CA 1
ATOM 1724 C C . VAL B 1 29 ? -30.828 -6.488 -4.582 1 94.62 29 VAL B C 1
ATOM 1726 O O . VAL B 1 29 ? -30.875 -6.398 -3.354 1 94.62 29 VAL B O 1
ATOM 1729 N N . GLN B 1 30 ? -29.906 -5.965 -5.363 1 95.56 30 GLN B N 1
ATOM 1730 C CA . GLN B 1 30 ? -28.891 -5.137 -4.742 1 95.56 30 GLN B CA 1
ATOM 1731 C C . GLN B 1 30 ? -28.609 -3.887 -5.574 1 95.56 30 GLN B C 1
ATOM 1733 O O . GLN B 1 30 ? -28.656 -3.932 -6.805 1 95.56 30 GLN B O 1
ATOM 1738 N N . ALA B 1 31 ? -28.438 -2.814 -4.945 1 94.94 31 ALA B N 1
ATOM 1739 C CA . ALA B 1 31 ? -28 -1.586 -5.605 1 94.94 31 ALA B CA 1
ATOM 1740 C C . ALA B 1 31 ? -26.609 -1.177 -5.133 1 94.94 31 ALA B C 1
ATOM 1742 O O . ALA B 1 31 ? -26.328 -1.181 -3.93 1 94.94 31 ALA B O 1
ATOM 1743 N N . GLN B 1 32 ? -25.781 -0.91 -6.09 1 93.25 32 GLN B N 1
ATOM 1744 C CA . GLN B 1 32 ? -24.406 -0.547 -5.785 1 93.25 32 GLN B CA 1
ATOM 1745 C C . GLN B 1 32 ? -24.047 0.812 -6.383 1 93.25 32 GLN B C 1
ATOM 1747 O O . GLN B 1 32 ? -24.359 1.084 -7.547 1 93.25 32 GLN B O 1
ATOM 1752 N N . PRO B 1 33 ? -23.453 1.596 -5.598 1 91.12 33 PRO B N 1
ATOM 1753 C CA . PRO B 1 33 ? -22.984 2.85 -6.188 1 91.12 33 PRO B CA 1
ATOM 1754 C C . PRO B 1 33 ? -21.812 2.646 -7.145 1 91.12 33 PRO B C 1
ATOM 1756 O O . PRO B 1 33 ? -20.953 1.79 -6.906 1 91.12 33 PRO B O 1
ATOM 1759 N N . LEU B 1 34 ? -21.812 3.32 -8.281 1 88.88 34 LEU B N 1
ATOM 1760 C CA . LEU B 1 34 ? -20.734 3.34 -9.258 1 88.88 34 LEU B CA 1
ATOM 1761 C C . LEU B 1 34 ? -20.078 4.715 -9.32 1 88.88 34 LEU B C 1
ATOM 1763 O O . LEU B 1 34 ? -20.641 5.699 -8.828 1 88.88 34 LEU B O 1
ATOM 1767 N N . PRO B 1 35 ? -18.844 4.715 -9.891 1 83.62 35 PRO B N 1
ATOM 1768 C CA . PRO B 1 35 ? -18.219 6.027 -10.07 1 83.62 35 PRO B CA 1
ATOM 1769 C C . PRO B 1 35 ? -19.078 6.98 -10.898 1 83.62 35 PRO B C 1
ATOM 1771 O O . PRO B 1 35 ? -19.859 6.535 -11.742 1 83.62 35 PRO B O 1
ATOM 1774 N N . GLY B 1 36 ? -18.953 8.258 -10.594 1 83.88 36 GLY B N 1
ATOM 1775 C CA . GLY B 1 36 ? -19.641 9.273 -11.367 1 83.88 36 GLY B CA 1
ATOM 1776 C C . GLY B 1 36 ? -21.094 9.422 -10.984 1 83.88 36 GLY B C 1
ATOM 1777 O O . GLY B 1 36 ? -21.906 9.93 -11.773 1 83.88 36 GLY B O 1
ATOM 1778 N N . GLY B 1 37 ? -21.516 8.836 -9.953 1 86.5 37 GLY B N 1
ATOM 1779 C CA . GLY B 1 37 ? -22.875 8.984 -9.461 1 86.5 37 GLY B CA 1
ATOM 1780 C C . GLY B 1 37 ? -23.844 7.973 -10.039 1 86.5 37 GLY B C 1
ATOM 1781 O O . GLY B 1 37 ? -25.031 8.016 -9.75 1 86.5 37 GLY B O 1
ATOM 1782 N N . LYS B 1 38 ? -23.344 7.055 -10.781 1 92.75 38 LYS B N 1
ATOM 1783 C CA . LYS B 1 38 ? -24.172 6.023 -11.375 1 92.75 38 LYS B CA 1
ATOM 1784 C C . LYS B 1 38 ? -24.484 4.914 -10.375 1 92.75 38 LYS B C 1
ATOM 1786 O O . LYS B 1 38 ? -23.859 4.84 -9.312 1 92.75 38 LYS B O 1
ATOM 1791 N N . VAL B 1 39 ? -25.531 4.125 -10.695 1 94.94 39 VAL B N 1
ATOM 1792 C CA . VAL B 1 39 ? -25.906 3.027 -9.805 1 94.94 39 VAL B CA 1
ATOM 1793 C C . VAL B 1 39 ? -26.047 1.739 -10.617 1 94.94 39 VAL B C 1
ATOM 1795 O O . VAL B 1 39 ? -26.578 1.755 -11.734 1 94.94 39 VAL B O 1
ATOM 1798 N N . ARG B 1 40 ? -25.562 0.74 -10.062 1 96.31 40 ARG B N 1
ATOM 1799 C CA . ARG B 1 40 ? -25.797 -0.587 -10.625 1 96.31 40 ARG B CA 1
ATOM 1800 C C . ARG B 1 40 ? -26.859 -1.342 -9.828 1 96.31 40 ARG B C 1
ATOM 1802 O O . ARG B 1 40 ? -26.75 -1.459 -8.602 1 96.31 40 ARG B O 1
ATOM 1809 N N . LEU B 1 41 ? -27.844 -1.816 -10.531 1 95.5 41 LEU B N 1
ATOM 1810 C CA . LEU B 1 41 ? -28.922 -2.57 -9.914 1 95.5 41 LEU B CA 1
ATOM 1811 C C . LEU B 1 41 ? -28.891 -4.031 -10.344 1 95.5 41 LEU B C 1
ATOM 1813 O O . LEU B 1 41 ? -29.062 -4.336 -11.523 1 95.5 41 LEU B O 1
ATOM 1817 N N . LEU B 1 42 ? -28.625 -4.887 -9.414 1 96.25 42 LEU B N 1
ATOM 1818 C CA . LEU B 1 42 ? -28.641 -6.32 -9.672 1 96.25 42 LEU B CA 1
ATOM 1819 C C . LEU B 1 42 ? -30 -6.918 -9.359 1 96.25 42 LEU B C 1
ATOM 1821 O O . LEU B 1 42 ? -30.484 -6.809 -8.227 1 96.25 42 LEU B O 1
ATOM 1825 N N . VAL B 1 43 ? -30.562 -7.594 -10.422 1 95.62 43 VAL B N 1
ATOM 1826 C CA . VAL B 1 43 ? -31.906 -8.117 -10.242 1 95.62 43 VAL B CA 1
ATOM 1827 C C . VAL B 1 43 ? -32 -9.516 -10.836 1 95.62 43 VAL B C 1
ATOM 1829 O O . VAL B 1 43 ? -31.188 -9.898 -11.68 1 95.62 43 VAL B O 1
ATOM 1832 N N . PRO B 1 44 ? -32.969 -10.281 -10.383 1 94.75 44 PRO B N 1
ATOM 1833 C CA . PRO B 1 44 ? -33.219 -11.555 -11.047 1 94.75 44 PRO B CA 1
ATOM 1834 C C . PRO B 1 44 ? -33.5 -11.398 -12.539 1 94.75 44 PRO B C 1
ATOM 1836 O O . PRO B 1 44 ? -34.094 -10.406 -12.953 1 94.75 44 PRO B O 1
ATOM 1839 N N . ALA B 1 45 ? -33.125 -12.367 -13.273 1 93.88 45 ALA B N 1
ATOM 1840 C CA . ALA B 1 45 ? -33.312 -12.328 -14.727 1 93.88 45 ALA B CA 1
ATOM 1841 C C . ALA B 1 45 ? -34.781 -12.148 -15.109 1 93.88 45 ALA B C 1
ATOM 1843 O O . ALA B 1 45 ? -35.094 -11.508 -16.125 1 93.88 45 ALA B O 1
ATOM 1844 N N . ARG B 1 46 ? -35.688 -12.578 -14.289 1 92.56 46 ARG B N 1
ATOM 1845 C CA . ARG B 1 46 ? -37.094 -12.602 -14.625 1 92.56 46 ARG B CA 1
ATOM 1846 C C . ARG B 1 46 ? -37.812 -11.344 -14.141 1 92.56 46 ARG B C 1
ATOM 1848 O O . ARG B 1 46 ? -39 -11.203 -14.289 1 92.56 46 ARG B O 1
ATOM 1855 N N . ALA B 1 47 ? -37.062 -10.477 -13.547 1 94.38 47 ALA B N 1
ATOM 1856 C CA . ALA B 1 47 ? -37.688 -9.266 -13.016 1 94.38 47 ALA B CA 1
ATOM 1857 C C . ALA B 1 47 ? -38.344 -8.445 -14.125 1 94.38 47 ALA B C 1
ATOM 1859 O O . ALA B 1 47 ? -37.719 -8.211 -15.172 1 94.38 47 ALA B O 1
ATOM 1860 N N . THR B 1 48 ? -39.562 -7.988 -13.891 1 93.88 48 THR B N 1
ATOM 1861 C CA . THR B 1 48 ? -40.281 -7.168 -14.852 1 93.88 48 THR B CA 1
ATOM 1862 C C . THR B 1 48 ? -39.844 -5.711 -14.766 1 93.88 48 THR B C 1
ATOM 1864 O O . THR B 1 48 ? -39.156 -5.316 -13.805 1 93.88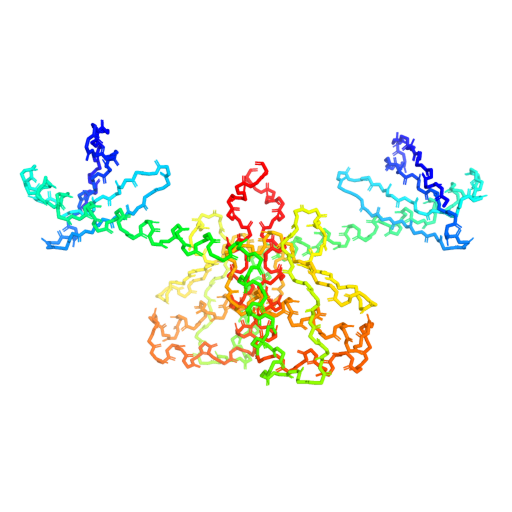 48 THR B O 1
ATOM 1867 N N . ARG B 1 49 ? -40.188 -4.945 -15.773 1 92.62 49 ARG B N 1
ATOM 1868 C CA . ARG B 1 49 ? -39.875 -3.518 -15.758 1 92.62 49 ARG B CA 1
ATOM 1869 C C . ARG B 1 49 ? -40.531 -2.834 -14.555 1 92.62 49 ARG B C 1
ATOM 1871 O O . ARG B 1 49 ? -39.938 -1.938 -13.953 1 92.62 49 ARG B O 1
ATOM 1878 N N . GLY B 1 50 ? -41.719 -3.242 -14.297 1 94.56 50 GLY B N 1
ATOM 1879 C CA . GLY B 1 50 ? -42.406 -2.699 -13.133 1 94.56 50 GLY B CA 1
ATOM 1880 C C . GLY B 1 50 ? -41.719 -3.004 -11.828 1 94.56 50 GLY B C 1
ATOM 1881 O O . GLY B 1 50 ? -41.562 -2.133 -10.969 1 94.56 50 GLY B O 1
ATOM 1882 N N . GLU B 1 51 ? -41.25 -4.156 -11.742 1 94.75 51 GLU B N 1
ATOM 1883 C CA . GLU B 1 51 ? -40.531 -4.547 -10.547 1 94.75 51 GLU B CA 1
ATOM 1884 C C . GLU B 1 51 ? -39.219 -3.762 -10.422 1 94.75 51 GLU B C 1
ATOM 1886 O O . GLU B 1 51 ? -38.844 -3.326 -9.328 1 94.75 51 GLU B O 1
ATOM 1891 N N . VAL B 1 52 ? -38.531 -3.607 -11.516 1 94.62 52 VAL B N 1
ATOM 1892 C CA . VAL B 1 52 ? -37.281 -2.865 -11.531 1 94.62 52 VAL B CA 1
ATOM 1893 C C . VAL B 1 52 ? -37.531 -1.438 -11.039 1 94.62 52 VAL B C 1
ATOM 1895 O O . VAL B 1 52 ? -36.75 -0.914 -10.234 1 94.62 52 VAL B O 1
ATOM 1898 N N . GLU B 1 53 ? -38.562 -0.867 -11.469 1 92.88 53 GLU B N 1
ATOM 1899 C CA . GLU B 1 53 ? -38.906 0.49 -11.039 1 92.88 53 GLU B CA 1
ATOM 1900 C C . GLU B 1 53 ? -39.188 0.543 -9.547 1 92.88 53 GLU B C 1
ATOM 1902 O O . GLU B 1 53 ? -38.812 1.502 -8.867 1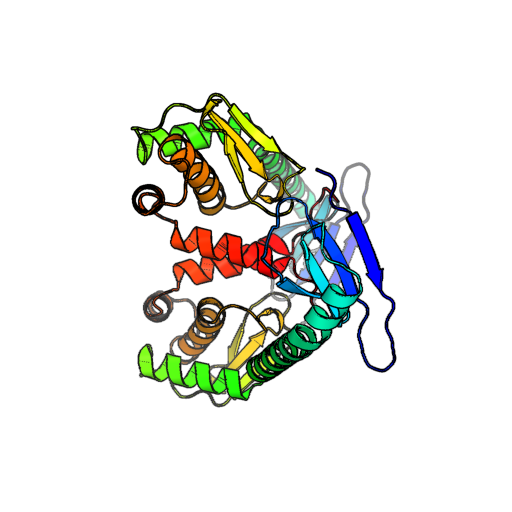 92.88 53 GLU B O 1
ATOM 1907 N N . GLU B 1 54 ? -39.844 -0.438 -9.125 1 94.81 54 GLU B N 1
ATOM 1908 C CA . GLU B 1 54 ? -40.125 -0.52 -7.695 1 94.81 54 GLU B CA 1
ATOM 1909 C C . GLU B 1 54 ? -38.875 -0.673 -6.875 1 94.81 54 GLU B C 1
ATOM 1911 O O . GLU B 1 54 ? -38.688 -0.025 -5.84 1 94.81 54 GLU B O 1
ATOM 1916 N N . TYR B 1 55 ? -38 -1.539 -7.352 1 95.12 55 TYR B N 1
ATOM 1917 C CA . TYR B 1 55 ? -36.75 -1.724 -6.66 1 95.12 55 TYR B CA 1
ATOM 1918 C C . TYR B 1 55 ? -35.969 -0.417 -6.598 1 95.12 55 TYR B C 1
ATOM 1920 O O . TYR B 1 55 ? -35.406 -0.071 -5.555 1 95.12 55 TYR B O 1
ATOM 1928 N N . LEU B 1 56 ? -35.938 0.258 -7.688 1 94.12 56 LEU B N 1
ATOM 1929 C CA . LEU B 1 56 ? -35.219 1.522 -7.758 1 94.12 56 LEU B CA 1
ATOM 1930 C C . LEU B 1 56 ? -35.781 2.527 -6.758 1 94.12 56 LEU B C 1
ATOM 1932 O O . LEU B 1 56 ? -35 3.203 -6.059 1 94.12 56 LEU B O 1
ATOM 1936 N N . ALA B 1 57 ? -37.031 2.611 -6.715 1 93.06 57 ALA B N 1
ATOM 1937 C CA . ALA B 1 57 ? -37.688 3.551 -5.805 1 93.06 57 ALA B CA 1
ATOM 1938 C C . ALA B 1 57 ? -37.312 3.266 -4.355 1 93.06 57 ALA B C 1
ATOM 1940 O O . ALA B 1 57 ? -37.125 4.191 -3.557 1 93.06 57 ALA B O 1
ATOM 1941 N N . HIS B 1 58 ? -37.125 1.995 -4.055 1 94.25 58 HIS B N 1
ATOM 1942 C CA . HIS B 1 58 ? -36.812 1.573 -2.691 1 94.25 58 HIS B CA 1
ATOM 1943 C C . HIS B 1 58 ? -35.312 1.688 -2.396 1 94.25 58 HIS B C 1
ATOM 1945 O O . HIS B 1 58 ? -34.938 2.064 -1.29 1 94.25 58 HIS B O 1
ATO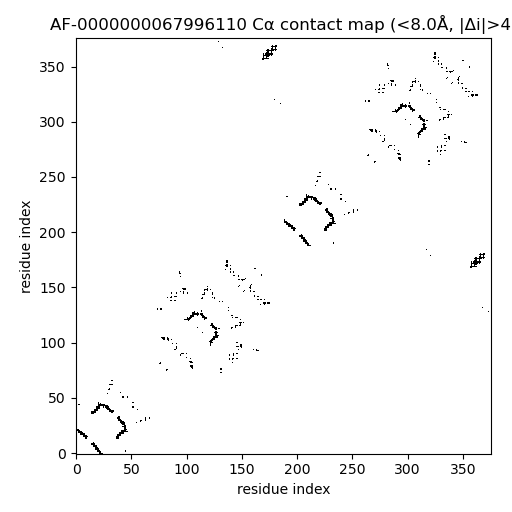M 1951 N N . LEU B 1 59 ? -34.5 1.442 -3.389 1 94.88 59 LEU B N 1
ATOM 1952 C CA . LEU B 1 59 ? -33.062 1.249 -3.113 1 94.88 59 LEU B CA 1
ATOM 1953 C C . LEU B 1 59 ? -32.281 2.521 -3.404 1 94.88 59 LEU B C 1
ATOM 1955 O O . LEU B 1 59 ? -31.219 2.742 -2.824 1 94.88 59 LEU B O 1
ATOM 1959 N N . LEU B 1 60 ? -32.781 3.359 -4.254 1 93.25 60 LEU B N 1
ATOM 1960 C CA . LEU B 1 60 ? -32 4.539 -4.652 1 93.25 60 LEU B CA 1
ATOM 1961 C C . LEU B 1 60 ? -31.812 5.48 -3.467 1 93.25 60 LEU B C 1
ATOM 1963 O O . LEU B 1 60 ? -30.719 6.004 -3.264 1 93.25 60 LEU B O 1
ATOM 1967 N N . PRO B 1 61 ? -32.906 5.703 -2.668 1 92.44 61 PRO B N 1
ATOM 1968 C CA . PRO B 1 61 ? -32.688 6.547 -1.489 1 92.44 61 PRO B CA 1
ATOM 1969 C C . PRO B 1 61 ? -31.641 5.977 -0.541 1 92.44 61 PRO B C 1
ATOM 1971 O O . PRO B 1 61 ? -30.875 6.734 0.06 1 92.44 61 PRO B O 1
ATOM 1974 N N . LYS B 1 62 ? -31.625 4.676 -0.431 1 93.69 62 LYS B N 1
ATOM 1975 C CA . LYS B 1 62 ? -30.641 4.035 0.438 1 93.69 62 LYS B CA 1
ATOM 1976 C C . LYS B 1 62 ? -29.219 4.23 -0.1 1 93.69 62 LYS B C 1
ATOM 1978 O O . LYS B 1 62 ? -28.297 4.5 0.665 1 93.69 62 LYS B O 1
ATOM 1983 N N . VAL B 1 63 ? -29.078 4.133 -1.393 1 93 63 VAL B N 1
ATOM 1984 C CA . VAL B 1 63 ? -27.781 4.328 -2.035 1 93 63 VAL B CA 1
ATOM 1985 C C . VAL B 1 63 ? -27.328 5.777 -1.864 1 93 63 VAL B C 1
ATOM 1987 O O . VAL B 1 63 ? -26.156 6.039 -1.562 1 93 63 VAL B O 1
ATOM 1990 N N . ALA B 1 64 ? -28.219 6.672 -2.039 1 90.88 64 ALA B N 1
ATOM 1991 C CA . ALA B 1 64 ? -27.922 8.094 -1.883 1 90.88 64 ALA B CA 1
ATOM 1992 C C . ALA B 1 64 ? -27.484 8.406 -0.453 1 90.88 64 ALA B C 1
ATOM 1994 O O . ALA B 1 64 ? -26.547 9.18 -0.235 1 90.88 64 ALA B O 1
ATOM 1995 N N . ALA B 1 65 ? -28.219 7.812 0.454 1 92.56 65 ALA B N 1
ATOM 1996 C CA . ALA B 1 65 ? -27.906 8.023 1.862 1 92.56 65 ALA B CA 1
ATOM 1997 C C . ALA B 1 65 ? -26.516 7.488 2.197 1 92.56 65 ALA B C 1
ATOM 1999 O O . ALA B 1 65 ? -25.734 8.133 2.908 1 92.56 65 ALA B O 1
ATOM 2000 N N . ARG B 1 66 ? -26.266 6.348 1.716 1 91.25 66 ARG B N 1
ATOM 2001 C CA . ARG B 1 66 ? -24.953 5.742 1.948 1 91.25 66 ARG B CA 1
ATOM 2002 C C . ARG B 1 66 ? -23.844 6.605 1.359 1 91.25 66 ARG B C 1
ATOM 2004 O O . ARG B 1 66 ? -22.812 6.801 1.99 1 91.25 66 ARG B O 1
ATOM 2011 N N . ARG B 1 67 ? -24.047 7.109 0.233 1 89.06 67 ARG B N 1
ATOM 2012 C CA . ARG B 1 67 ? -23.078 7.988 -0.421 1 89.06 67 ARG B CA 1
ATOM 2013 C C . ARG B 1 67 ? -22.859 9.258 0.391 1 89.06 67 ARG B C 1
ATOM 2015 O O . ARG B 1 67 ? -21.719 9.703 0.556 1 89.06 67 ARG B O 1
ATOM 2022 N N . ALA B 1 68 ? -23.938 9.797 0.797 1 89.56 68 ALA B N 1
ATOM 2023 C CA . ALA B 1 68 ? -23.859 11.023 1.586 1 89.56 68 ALA B CA 1
ATOM 2024 C C . ALA B 1 68 ? -23.094 10.797 2.887 1 89.56 68 ALA B C 1
ATOM 2026 O O . ALA B 1 68 ? -22.281 11.625 3.289 1 89.56 68 ALA B O 1
ATOM 2027 N N . HIS B 1 69 ? -23.422 9.695 3.502 1 90.25 69 HIS B N 1
ATOM 2028 C CA . HIS B 1 69 ? -22.734 9.344 4.742 1 90.25 69 HIS B CA 1
ATOM 2029 C C . HIS B 1 69 ? -21.234 9.164 4.508 1 90.25 69 HIS B C 1
ATOM 2031 O O . HIS B 1 69 ? -20.422 9.664 5.281 1 90.25 69 HIS B O 1
ATOM 2037 N N . ARG B 1 70 ? -20.922 8.531 3.469 1 87.44 70 ARG B N 1
ATOM 2038 C CA . ARG B 1 70 ? -19.516 8.312 3.127 1 87.44 70 ARG B CA 1
ATOM 2039 C C . ARG B 1 70 ? -18.812 9.641 2.844 1 87.44 70 ARG B C 1
ATOM 2041 O O . ARG B 1 70 ? -17.672 9.844 3.271 1 87.44 70 ARG B O 1
ATOM 2048 N N . ALA B 1 71 ? -19.5 10.414 2.133 1 87 71 ALA B N 1
ATOM 2049 C CA . ALA B 1 71 ? -18.953 11.727 1.809 1 87 71 ALA B CA 1
ATOM 2050 C C . ALA B 1 71 ? -18.719 12.555 3.07 1 87 71 ALA B C 1
ATOM 2052 O O . ALA B 1 71 ? -17.688 13.219 3.205 1 87 71 ALA B O 1
ATOM 2053 N N . ALA B 1 72 ? -19.609 12.539 3.926 1 88 72 ALA B N 1
ATOM 2054 C CA . ALA B 1 72 ? -19.5 13.273 5.188 1 88 72 ALA B CA 1
ATOM 2055 C C . ALA B 1 72 ? -18.328 12.742 6.023 1 88 72 ALA B C 1
ATOM 2057 O O . ALA B 1 72 ? -17.578 13.516 6.613 1 88 72 ALA B O 1
ATOM 2058 N N . ARG B 1 73 ? -18.25 11.547 6.051 1 86.19 73 ARG B N 1
ATOM 2059 C CA . ARG B 1 73 ? -17.156 10.922 6.777 1 86.19 73 ARG B CA 1
ATOM 2060 C C . ARG B 1 73 ? -15.805 11.297 6.168 1 86.19 73 ARG B C 1
ATOM 2062 O O . ARG B 1 73 ? -14.852 11.609 6.887 1 86.19 73 ARG B O 1
ATOM 2069 N N . SER B 1 74 ? -15.828 11.273 4.906 1 87 74 SER B N 1
ATOM 2070 C CA . SER B 1 74 ? -14.617 11.641 4.188 1 87 74 SER B CA 1
ATOM 2071 C C . SER B 1 74 ? -14.211 13.086 4.48 1 87 74 SER B C 1
ATOM 2073 O O . SER B 1 74 ? -13.031 13.367 4.695 1 87 74 SER B O 1
ATOM 2075 N N . ARG B 1 75 ? -15.164 13.883 4.559 1 85.5 75 ARG B N 1
ATOM 2076 C CA . ARG B 1 75 ? -14.906 15.281 4.875 1 85.5 75 ARG B CA 1
ATOM 2077 C C . ARG B 1 75 ? -14.391 15.438 6.301 1 85.5 75 ARG B C 1
ATOM 2079 O O . ARG B 1 75 ? -13.445 16.203 6.543 1 85.5 75 ARG B O 1
ATOM 2086 N N . ARG B 1 76 ? -14.992 14.766 7.109 1 86.81 76 ARG B N 1
ATOM 2087 C CA . ARG B 1 76 ? -14.555 14.797 8.5 1 86.81 76 ARG B CA 1
ATOM 2088 C C . ARG B 1 76 ? -13.125 14.281 8.633 1 86.81 76 ARG B C 1
ATOM 2090 O O . ARG B 1 76 ? -12.297 14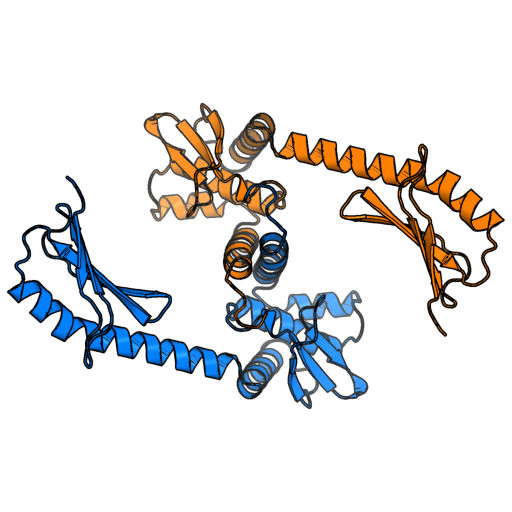.906 9.297 1 86.81 76 ARG B O 1
ATOM 2097 N N . ASP B 1 77 ? -12.852 13.258 7.938 1 90.06 77 ASP B N 1
ATOM 2098 C CA . ASP B 1 77 ? -11.539 12.625 8.016 1 90.06 77 ASP B CA 1
ATOM 2099 C C . ASP B 1 77 ? -10.461 13.516 7.383 1 90.06 77 ASP B C 1
ATOM 2101 O O . ASP B 1 77 ? -9.273 13.352 7.668 1 90.06 77 ASP B O 1
ATOM 2105 N N . ALA B 1 78 ? -10.977 14.422 6.586 1 92 78 ALA B N 1
ATOM 2106 C CA . ALA B 1 78 ? -10.031 15.297 5.887 1 92 78 ALA B CA 1
ATOM 2107 C C . ALA B 1 78 ? -9.82 16.594 6.645 1 92 78 ALA B C 1
ATOM 2109 O O . ALA B 1 78 ? -9.039 17.453 6.215 1 92 78 ALA B O 1
ATOM 2110 N N . SER B 1 79 ? -10.445 16.75 7.77 1 95.19 79 SER B N 1
ATOM 2111 C CA . SER B 1 79 ? -10.32 17.984 8.547 1 95.19 79 SER B CA 1
ATOM 2112 C C . SER B 1 79 ? -9.117 17.922 9.484 1 95.19 79 SER B C 1
ATOM 2114 O O . SER B 1 79 ? -8.75 16.844 9.961 1 95.19 79 SER B O 1
ATOM 2116 N N . ASP B 1 80 ? -8.57 19.109 9.766 1 97.5 80 ASP B N 1
ATOM 2117 C CA . ASP B 1 80 ? -7.496 19.188 10.75 1 97.5 80 ASP B CA 1
ATOM 2118 C C . ASP B 1 80 ? -7.992 18.797 12.141 1 97.5 80 ASP B C 1
ATOM 2120 O O . ASP B 1 80 ? -7.238 18.25 12.945 1 97.5 80 ASP B O 1
ATOM 2124 N N . ASP B 1 81 ? -9.242 19.047 12.422 1 96.31 81 ASP B N 1
ATOM 2125 C CA . ASP B 1 81 ? -9.828 18.688 13.703 1 96.31 81 ASP B CA 1
ATOM 2126 C C . ASP B 1 81 ? -9.766 17.172 13.938 1 96.31 81 ASP B C 1
ATOM 2128 O O . ASP B 1 81 ? -9.484 16.719 15.047 1 96.31 81 ASP B O 1
ATOM 2132 N N . PHE B 1 82 ? -10.008 16.469 12.891 1 97.25 82 PHE B N 1
ATOM 2133 C CA . PHE B 1 82 ? -9.922 15.008 12.969 1 97.25 82 PHE B CA 1
ATOM 2134 C C . PHE B 1 82 ? -8.508 14.578 13.359 1 97.25 82 PHE B C 1
ATOM 2136 O O . PHE B 1 82 ? -8.336 13.75 14.258 1 97.25 82 PHE B O 1
ATOM 2143 N N . LEU B 1 83 ? -7.504 15.172 12.719 1 98.44 83 LEU B N 1
ATOM 2144 C CA . LEU B 1 83 ? -6.109 14.867 13.031 1 98.44 83 LEU B CA 1
ATOM 2145 C C . LEU B 1 83 ? -5.809 15.172 14.492 1 98.44 83 LEU B C 1
ATOM 2147 O O . LEU B 1 83 ? -5.137 14.391 15.172 1 98.44 83 LEU B O 1
ATOM 2151 N N . GLY B 1 84 ? -6.277 16.328 14.906 1 98.19 84 GLY B N 1
ATOM 2152 C CA . GLY B 1 84 ? -6.07 16.719 16.297 1 98.19 84 GLY B CA 1
ATOM 2153 C C . GLY B 1 84 ? -6.664 15.727 17.281 1 98.19 84 GLY B C 1
ATOM 2154 O O . GLY B 1 84 ? -6.043 15.414 18.297 1 98.19 84 GLY B O 1
ATOM 2155 N N . GLU B 1 85 ? -7.848 15.297 16.984 1 97.75 85 GLU B N 1
ATOM 2156 C CA . GLU B 1 85 ? -8.516 14.32 17.828 1 97.75 85 GLU B CA 1
ATOM 2157 C C . GLU B 1 85 ? -7.734 13.008 17.891 1 97.75 85 GLU B C 1
ATOM 2159 O O . GLU B 1 85 ? -7.586 12.414 18.953 1 97.75 85 GLU B O 1
ATOM 2164 N N . ARG B 1 86 ? -7.289 12.578 16.766 1 98 86 ARG B N 1
ATOM 2165 C CA . ARG B 1 86 ? -6.496 11.352 16.719 1 98 86 ARG B CA 1
ATOM 2166 C C . ARG B 1 86 ? -5.199 11.5 17.5 1 98 86 ARG B C 1
ATOM 2168 O O . ARG B 1 86 ? -4.805 10.594 18.234 1 98 86 ARG B O 1
ATOM 2175 N N . ALA B 1 87 ? -4.555 12.594 17.297 1 98.69 87 ALA B N 1
ATOM 2176 C CA . ALA B 1 87 ? -3.303 12.859 18 1 98.69 87 ALA B CA 1
ATOM 2177 C C . ALA B 1 87 ? -3.514 12.836 19.516 1 98.69 87 ALA B C 1
ATOM 2179 O O . ALA B 1 87 ? -2.709 12.258 20.25 1 98.69 87 ALA B O 1
ATOM 2180 N N . ARG B 1 88 ? -4.559 13.492 19.984 1 98.38 88 ARG B N 1
ATOM 2181 C CA . ARG B 1 88 ? -4.875 13.508 21.406 1 98.38 88 ARG B CA 1
ATOM 2182 C C . ARG B 1 88 ? -5.098 12.094 21.938 1 98.38 88 ARG B C 1
ATOM 2184 O O . ARG B 1 88 ? -4.539 11.719 22.969 1 98.38 88 ARG B O 1
ATOM 2191 N N . TYR B 1 89 ? -5.844 11.367 21.25 1 98.38 89 TYR B N 1
ATOM 2192 C CA . TYR B 1 89 ? -6.117 9.992 21.641 1 98.38 89 TYR B CA 1
ATOM 2193 C C . TYR B 1 89 ? -4.828 9.18 21.734 1 98.38 89 TYR B C 1
ATOM 2195 O O . TYR B 1 89 ? -4.59 8.508 22.734 1 98.38 89 TYR B O 1
ATOM 2203 N N . LEU B 1 90 ? -3.998 9.25 20.688 1 98.69 90 LEU B N 1
ATOM 2204 C CA . LEU B 1 90 ? -2.76 8.477 20.625 1 98.69 90 LEU B CA 1
ATOM 2205 C C . LEU B 1 90 ? -1.81 8.875 21.75 1 98.69 90 LEU B C 1
ATOM 2207 O O . LEU B 1 90 ? -1.194 8.016 22.375 1 98.69 90 LEU B O 1
ATOM 2211 N N . ARG B 1 91 ? -1.705 10.148 21.938 1 98.31 91 ARG B N 1
ATOM 2212 C CA . ARG B 1 91 ? -0.843 10.656 23 1 98.31 91 ARG B CA 1
ATOM 2213 C C . ARG B 1 91 ? -1.301 10.148 24.375 1 98.31 91 ARG B C 1
ATOM 2215 O O . ARG B 1 91 ? -0.502 9.609 25.141 1 98.31 91 ARG B O 1
ATOM 2222 N N . GLU B 1 92 ? -2.564 10.297 24.672 1 98.19 92 GLU B N 1
ATOM 2223 C CA . GLU B 1 92 ? -3.121 9.922 25.969 1 98.19 92 GLU B CA 1
ATOM 2224 C C . GLU B 1 92 ? -3.02 8.414 26.203 1 98.19 92 GLU B C 1
ATOM 2226 O O . GLU B 1 92 ? -2.812 7.965 27.328 1 98.19 92 GLU B O 1
ATOM 2231 N N . THR B 1 93 ? -3.084 7.66 25.219 1 98.31 93 THR B N 1
ATOM 2232 C CA . THR B 1 93 ? -3.143 6.207 25.328 1 98.31 93 THR B CA 1
ATOM 2233 C C . THR B 1 93 ? -1.737 5.609 25.375 1 98.31 93 THR B C 1
ATOM 2235 O O . THR B 1 93 ? -1.459 4.715 26.172 1 98.31 93 THR B O 1
ATOM 2238 N N . TYR B 1 94 ? -0.806 6.125 24.5 1 98.38 94 TYR B N 1
ATOM 2239 C CA . TYR B 1 94 ? 0.424 5.371 24.281 1 98.38 94 TYR B CA 1
ATOM 2240 C C . TYR B 1 94 ? 1.647 6.219 24.625 1 98.38 94 TYR B C 1
ATOM 2242 O O . TYR B 1 94 ? 2.754 5.691 24.766 1 98.38 94 TYR B O 1
ATOM 2250 N N . LEU B 1 95 ? 1.467 7.527 24.719 1 98.44 95 LEU B N 1
ATOM 2251 C CA . LEU B 1 95 ? 2.627 8.406 24.844 1 98.44 95 LEU B CA 1
ATOM 2252 C C . LEU B 1 95 ? 2.312 9.594 25.75 1 98.44 95 LEU B C 1
ATOM 2254 O O . LEU B 1 95 ? 2.488 10.742 25.359 1 98.44 95 LEU B O 1
ATOM 2258 N N . PRO B 1 96 ? 1.995 9.305 26.969 1 97.06 96 PRO B N 1
ATOM 2259 C CA . PRO B 1 96 ? 1.522 10.383 27.844 1 97.06 96 PRO B CA 1
ATOM 2260 C C . PRO B 1 96 ? 2.613 11.406 28.172 1 97.06 96 PRO B C 1
ATOM 2262 O O . PRO B 1 96 ? 2.312 12.539 28.547 1 97.06 96 PRO B O 1
ATOM 2265 N N . GLU B 1 97 ? 3.842 11.109 28.031 1 96.94 97 GLU B N 1
ATOM 2266 C CA . GLU B 1 97 ? 4.934 12.023 28.344 1 96.94 97 GLU B CA 1
ATOM 2267 C C . GLU B 1 97 ? 5.133 13.047 27.219 1 96.94 97 GLU B C 1
ATOM 2269 O O . GLU B 1 97 ? 5.855 14.031 27.391 1 96.94 97 GLU B O 1
ATOM 2274 N N . ALA B 1 98 ? 4.504 12.836 26.062 1 97.25 98 ALA B N 1
ATOM 2275 C CA . ALA B 1 98 ? 4.656 13.766 24.938 1 97.25 98 ALA B CA 1
ATOM 2276 C C . ALA B 1 98 ? 3.904 15.07 25.203 1 97.25 98 ALA B C 1
ATOM 2278 O O . ALA B 1 98 ? 2.775 15.055 25.703 1 97.25 98 ALA B O 1
ATOM 2279 N N . PRO B 1 99 ? 4.531 16.172 24.906 1 97.44 99 PRO B N 1
ATOM 2280 C CA . PRO B 1 99 ? 3.766 17.422 24.984 1 97.44 99 PRO B CA 1
ATOM 2281 C C . PRO B 1 99 ? 2.605 17.453 24 1 97.44 99 PRO B C 1
ATOM 2283 O O . PRO B 1 99 ? 2.676 16.844 22.922 1 97.44 99 PRO B O 1
ATOM 2286 N N . ALA B 1 100 ? 1.621 18.203 24.359 1 97.56 100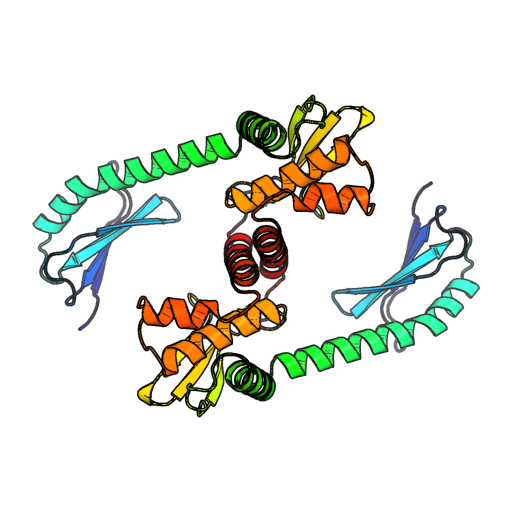 ALA B N 1
ATOM 2287 C CA . ALA B 1 100 ? 0.509 18.391 23.422 1 97.56 100 ALA B CA 1
ATOM 2288 C C . ALA B 1 100 ? 0.943 19.188 22.203 1 97.56 100 ALA B C 1
ATOM 2290 O O . ALA B 1 100 ? 1.561 20.25 22.328 1 97.56 100 ALA B O 1
ATOM 2291 N N . PRO B 1 101 ? 0.582 18.656 21.062 1 98.38 101 PRO B N 1
ATOM 2292 C CA . PRO B 1 101 ? 0.918 19.469 19.891 1 98.38 101 PRO B CA 1
ATOM 2293 C C . PRO B 1 101 ? 0.141 20.781 19.828 1 98.38 101 PRO B C 1
ATOM 2295 O O . PRO B 1 101 ? -1.012 20.844 20.25 1 98.38 101 PRO B O 1
ATOM 2298 N N . ALA B 1 102 ? 0.829 21.75 19.328 1 98.25 102 ALA B N 1
ATOM 2299 C CA . ALA B 1 102 ? 0.17 23.047 19.109 1 98.25 102 ALA B CA 1
ATOM 2300 C C . ALA B 1 102 ? -0.766 22.969 17.906 1 98.25 102 ALA B C 1
ATOM 2302 O O . ALA B 1 102 ? -1.789 23.656 17.859 1 98.25 102 ALA B O 1
ATOM 2303 N N . SER B 1 103 ? -0.326 22.188 16.906 1 98.25 103 SER B N 1
ATOM 2304 C CA . SER B 1 103 ? -1.153 21.984 15.711 1 98.25 103 SER B CA 1
ATOM 2305 C C . SER B 1 103 ? -0.838 20.656 15.031 1 98.25 103 SER B C 1
ATOM 2307 O O . SER B 1 103 ? 0.299 20.188 15.078 1 98.25 103 SER B O 1
ATOM 2309 N N . VAL B 1 104 ? -1.796 20.062 14.516 1 98.62 104 VAL B N 1
ATOM 2310 C CA . VAL B 1 104 ? -1.729 18.906 13.625 1 98.62 104 VAL B CA 1
ATOM 2311 C C . VAL B 1 104 ? -2.578 19.156 12.383 1 98.62 104 VAL B C 1
ATOM 2313 O O . VAL B 1 104 ? -3.799 19.312 12.477 1 98.62 104 VAL B O 1
ATOM 2316 N N . ARG B 1 105 ? -1.894 19.188 11.203 1 98.25 105 ARG B N 1
ATOM 2317 C CA . ARG B 1 105 ? -2.67 19.641 10.055 1 98.25 105 ARG B CA 1
ATOM 2318 C C . ARG B 1 105 ? -2.324 18.828 8.812 1 98.25 105 ARG B C 1
ATOM 2320 O O . ARG B 1 105 ? -1.213 18.297 8.695 1 98.25 105 ARG B O 1
ATOM 2327 N N . TRP B 1 106 ? -3.27 18.797 7.895 1 97.94 106 TRP B N 1
ATOM 2328 C CA . TRP B 1 106 ? -3.041 18.25 6.562 1 97.94 106 TRP B CA 1
ATOM 2329 C C . TRP B 1 106 ? -2.221 19.203 5.707 1 97.94 106 TRP B C 1
ATOM 2331 O O . TRP B 1 106 ? -2.432 20.422 5.754 1 97.94 106 TRP B O 1
ATOM 2341 N N . VAL B 1 107 ? -1.361 18.688 4.965 1 97.56 107 VAL B N 1
ATOM 2342 C CA . VAL B 1 107 ? -0.637 19.531 4.02 1 97.56 107 VAL B CA 1
ATOM 2343 C C . VAL B 1 107 ? -0.562 18.828 2.662 1 97.56 107 VAL B C 1
ATOM 2345 O O . VAL B 1 107 ? -0.641 17.609 2.582 1 97.56 107 VAL B O 1
ATOM 2348 N N . THR B 1 108 ? -0.447 19.547 1.559 1 95.06 108 THR B N 1
ATOM 2349 C CA . THR B 1 108 ? -0.476 19.016 0.201 1 95.06 108 THR B CA 1
ATOM 2350 C C . THR B 1 108 ? 0.915 19.062 -0.427 1 95.06 108 THR B C 1
ATOM 2352 O O . THR B 1 108 ? 1.11 18.594 -1.549 1 95.06 108 THR B O 1
ATOM 2355 N N . ASN B 1 109 ? 1.848 19.531 0.302 1 93.5 109 ASN B N 1
ATOM 2356 C CA . ASN B 1 109 ? 3.15 19.797 -0.306 1 93.5 109 ASN B CA 1
ATOM 2357 C C . ASN B 1 109 ? 4.188 18.766 0.156 1 93.5 109 ASN B C 1
ATOM 2359 O O . ASN B 1 109 ? 5.391 19 0.008 1 93.5 109 ASN B O 1
ATOM 2363 N N . GLN B 1 110 ? 3.709 17.766 0.803 1 89 110 GLN B N 1
ATOM 2364 C CA . GLN B 1 110 ? 4.609 16.688 1.168 1 89 110 GLN B CA 1
ATOM 2365 C C . GLN B 1 110 ? 4.605 15.578 0.109 1 89 110 GLN B C 1
ATOM 2367 O O . GLN B 1 110 ? 3.615 14.867 -0.048 1 89 110 GLN B O 1
ATOM 2372 N N . LYS B 1 111 ? 5.723 15.445 -0.635 1 80.88 111 LYS B N 1
ATOM 2373 C CA . LYS B 1 111 ? 5.766 14.523 -1.767 1 80.88 111 LYS B CA 1
ATOM 2374 C C . LYS B 1 111 ? 6.578 13.273 -1.429 1 80.88 111 LYS B C 1
ATOM 2376 O O . LYS B 1 111 ? 6.438 12.234 -2.08 1 80.88 111 LYS B O 1
ATOM 2381 N N . ARG B 1 112 ? 7.387 13.328 -0.431 1 88 112 ARG B N 1
ATOM 2382 C CA . ARG B 1 112 ? 8.312 12.227 -0.187 1 88 112 ARG B CA 1
ATOM 2383 C C . ARG B 1 112 ? 8.18 11.703 1.238 1 88 112 ARG B C 1
ATOM 2385 O O . ARG B 1 112 ? 8.945 10.836 1.661 1 88 112 ARG B O 1
ATOM 2392 N N . ARG B 1 113 ? 7.375 12.289 2.045 1 95.62 113 ARG B N 1
ATOM 2393 C CA . ARG B 1 113 ? 7.137 11.859 3.418 1 95.62 113 ARG B CA 1
ATOM 2394 C C . ARG B 1 113 ? 5.645 11.844 3.736 1 95.62 113 ARG B C 1
ATOM 2396 O O . ARG B 1 113 ? 4.867 12.57 3.119 1 95.62 113 ARG B O 1
ATOM 2403 N N . TRP B 1 114 ? 5.395 11.109 4.793 1 97.56 114 TRP B N 1
ATOM 2404 C CA . TRP B 1 114 ? 4 10.961 5.191 1 97.56 114 TRP B CA 1
ATOM 2405 C C . TRP B 1 114 ? 3.621 12 6.242 1 97.56 114 TRP B C 1
ATOM 2407 O O . TRP B 1 114 ? 2.438 12.25 6.477 1 97.56 114 TRP B O 1
ATOM 2417 N N . GLY B 1 115 ? 4.664 12.523 6.977 1 97.88 115 GLY B N 1
ATOM 2418 C CA . GLY B 1 115 ? 4.48 13.523 8.016 1 97.88 115 GLY B CA 1
ATOM 2419 C C . GLY B 1 115 ? 5.777 14.195 8.43 1 97.88 115 GLY B C 1
ATOM 2420 O O . GLY B 1 115 ? 6.852 13.828 7.957 1 97.88 115 GLY B O 1
ATOM 2421 N N . SER B 1 116 ? 5.586 15.211 9.172 1 98.19 116 SER B N 1
ATOM 2422 C CA . SER B 1 116 ? 6.719 15.93 9.75 1 98.19 116 SER B CA 1
ATOM 2423 C C . SER B 1 116 ? 6.32 16.641 11.031 1 98.19 116 SER B C 1
ATOM 2425 O O . SER B 1 116 ? 5.141 16.938 11.242 1 98.19 116 SER B O 1
ATOM 2427 N N . ALA B 1 117 ? 7.328 16.781 11.844 1 97.69 117 ALA B N 1
ATOM 2428 C CA . ALA B 1 117 ? 7.117 17.516 13.086 1 97.69 117 ALA B CA 1
ATOM 2429 C C . ALA B 1 117 ? 8.203 18.562 13.289 1 97.69 117 ALA B C 1
ATOM 2431 O O . ALA B 1 117 ? 9.352 18.359 12.898 1 97.69 117 ALA B O 1
ATOM 2432 N N . THR B 1 118 ? 7.773 19.641 13.812 1 97 118 THR B N 1
ATOM 2433 C CA . THR B 1 118 ? 8.695 20.656 14.297 1 97 118 THR B CA 1
ATOM 2434 C C . THR B 1 118 ? 8.656 20.734 15.82 1 97 118 THR B C 1
ATOM 2436 O O . THR B 1 118 ? 7.867 21.484 16.391 1 97 118 THR B O 1
ATOM 2439 N N . PRO B 1 119 ? 9.578 20.047 16.453 1 96 119 PRO B N 1
ATOM 2440 C CA . PRO B 1 119 ? 9.508 19.906 17.922 1 96 119 PRO B CA 1
ATOM 2441 C C . PRO B 1 119 ? 9.516 21.25 18.641 1 96 119 PRO B C 1
ATOM 2443 O O . PRO B 1 119 ? 8.742 21.438 19.578 1 96 119 PRO B O 1
ATOM 2446 N N . GLY B 1 120 ? 10.32 22.172 18.203 1 95.94 120 GLY B N 1
ATOM 2447 C CA . GLY B 1 120 ? 10.398 23.484 18.844 1 95.94 120 GLY B CA 1
ATOM 2448 C C . GLY B 1 120 ? 9.07 24.219 18.859 1 95.94 120 GLY B C 1
ATOM 2449 O O . GLY B 1 120 ? 8.758 24.922 19.812 1 95.94 120 GLY B O 1
ATOM 2450 N N . GLU B 1 121 ? 8.273 24 17.859 1 97.62 121 GLU B N 1
ATOM 2451 C CA . GLU B 1 121 ? 6.973 24.656 17.719 1 97.62 121 GLU B CA 1
ATOM 2452 C C . GLU B 1 121 ? 5.84 23.703 18.078 1 97.62 121 GLU B C 1
ATOM 2454 O O . GLU B 1 121 ? 4.676 24.094 18.141 1 97.62 121 GLU B O 1
ATOM 2459 N N . ARG B 1 122 ? 6.195 22.469 18.328 1 98.06 122 ARG B N 1
ATOM 2460 C CA . ARG B 1 122 ? 5.25 21.391 18.609 1 98.06 122 ARG B CA 1
ATOM 2461 C C . ARG B 1 122 ? 4.168 21.328 17.531 1 98.06 122 ARG B C 1
ATOM 2463 O O . ARG B 1 122 ? 2.979 21.234 17.844 1 98.06 122 ARG B O 1
ATOM 2470 N N . THR B 1 123 ? 4.582 21.453 16.266 1 98.38 123 THR B N 1
ATOM 2471 C CA . THR B 1 123 ? 3.643 21.359 15.148 1 98.38 123 THR B CA 1
ATOM 2472 C C . THR B 1 123 ? 3.867 20.062 14.367 1 98.38 123 THR B C 1
ATOM 2474 O O . THR B 1 123 ? 5.004 19.609 14.234 1 98.38 123 THR B O 1
ATOM 2477 N N . ILE B 1 124 ? 2.74 19.516 13.891 1 98.62 124 ILE B N 1
ATOM 2478 C CA . ILE B 1 124 ? 2.76 18.281 13.117 1 98.62 124 ILE B CA 1
ATOM 2479 C C . ILE B 1 124 ? 2.031 18.484 11.797 1 98.62 124 ILE B C 1
ATOM 2481 O O . ILE B 1 124 ? 0.959 19.094 11.758 1 98.62 124 ILE B O 1
ATOM 2485 N N . ARG B 1 125 ? 2.664 18.078 10.734 1 98.69 125 ARG B N 1
ATOM 2486 C CA . ARG B 1 125 ? 2.078 18.094 9.398 1 98.69 125 ARG B CA 1
ATOM 2487 C C . ARG B 1 125 ? 1.939 16.672 8.836 1 98.69 125 ARG B C 1
ATOM 2489 O O . ARG B 1 125 ? 2.844 15.852 8.984 1 98.69 125 ARG B O 1
ATOM 2496 N N . ILE B 1 126 ? 0.775 16.391 8.297 1 98.56 126 ILE B N 1
ATOM 2497 C CA . ILE B 1 126 ? 0.496 15.086 7.723 1 98.56 126 ILE B CA 1
ATOM 2498 C C . ILE B 1 126 ? 0.175 15.227 6.238 1 98.56 126 ILE B C 1
ATOM 2500 O O . ILE B 1 126 ? -0.598 16.094 5.844 1 98.56 126 ILE B O 1
ATOM 2504 N N . SER B 1 127 ? 0.711 14.391 5.434 1 97.56 127 SER B N 1
ATOM 2505 C CA . SER B 1 127 ? 0.486 14.422 3.99 1 97.56 127 SER B CA 1
ATOM 2506 C C . SER B 1 127 ? -0.971 14.125 3.654 1 97.56 127 SER B C 1
ATOM 2508 O O . SER B 1 127 ? -1.544 13.156 4.16 1 97.56 127 SER B O 1
ATOM 2510 N N . HIS B 1 128 ? -1.526 14.867 2.686 1 95.44 128 HIS B N 1
ATOM 2511 C CA . HIS B 1 128 ? -2.906 14.688 2.252 1 95.44 128 HIS B CA 1
ATOM 2512 C C . HIS B 1 128 ? -3.086 13.359 1.523 1 95.44 128 HIS B C 1
ATOM 2514 O O . HIS B 1 128 ? -4.211 12.891 1.348 1 95.44 128 HIS B O 1
ATOM 2520 N N . VAL B 1 129 ? -2.012 12.773 1.111 1 93.44 129 VAL B N 1
ATOM 2521 C CA . VAL B 1 129 ? -2.061 11.492 0.416 1 93.44 129 VAL B CA 1
ATOM 2522 C C . VAL B 1 129 ? -2.701 10.438 1.317 1 93.44 129 VAL B C 1
ATOM 2524 O O . VAL B 1 129 ? -3.297 9.477 0.831 1 93.44 129 VAL B O 1
ATOM 2527 N N . LEU B 1 130 ? -2.697 10.633 2.627 1 95.75 130 LEU B N 1
ATOM 2528 C CA . LEU B 1 130 ? -3.184 9.641 3.576 1 95.75 130 LEU B CA 1
ATOM 2529 C C . LEU B 1 130 ? -4.656 9.867 3.898 1 95.75 130 LEU B C 1
ATOM 2531 O O . LEU B 1 130 ? -5.242 9.141 4.707 1 95.75 130 LEU B O 1
ATOM 2535 N N . GLN B 1 131 ? -5.246 10.906 3.275 1 94.12 131 GLN B N 1
ATOM 2536 C CA . GLN B 1 131 ? -6.684 11.078 3.473 1 94.12 131 GLN B CA 1
ATOM 2537 C C . GLN B 1 131 ? -7.453 9.859 2.973 1 94.12 131 GLN B C 1
ATOM 2539 O O . GLN B 1 131 ? -7.266 9.422 1.834 1 94.12 131 GLN B O 1
ATOM 2544 N N . GLY B 1 132 ? -8.211 9.273 3.818 1 92.38 132 GLY B N 1
ATOM 2545 C CA . GLY B 1 132 ? -8.977 8.086 3.473 1 92.38 132 GLY B CA 1
ATOM 2546 C C . GLY B 1 132 ? -8.266 6.789 3.828 1 92.38 132 GLY B C 1
ATOM 2547 O O . GLY B 1 132 ? -8.828 5.703 3.672 1 92.38 132 GLY B O 1
ATOM 2548 N N . ALA B 1 133 ? -7.066 6.902 4.324 1 95.62 133 ALA B N 1
ATOM 2549 C CA . ALA B 1 133 ? -6.355 5.699 4.758 1 95.62 133 ALA B CA 1
ATOM 2550 C C . ALA B 1 133 ? -7.016 5.09 5.992 1 95.62 133 ALA B C 1
ATOM 2552 O O . ALA B 1 133 ? -7.711 5.785 6.738 1 95.62 133 ALA B O 1
ATOM 2553 N N . PRO B 1 134 ? -6.781 3.789 6.191 1 96.06 134 PRO B N 1
ATOM 2554 C CA . PRO B 1 134 ? -7.293 3.205 7.434 1 96.06 134 PRO B CA 1
ATOM 2555 C C . PRO B 1 134 ? -6.719 3.871 8.68 1 96.06 134 PRO B C 1
ATOM 2557 O O . PRO B 1 134 ? -5.562 4.305 8.672 1 96.06 134 PRO B O 1
ATOM 2560 N N . ASP B 1 135 ? -7.457 3.812 9.727 1 96.38 135 ASP B N 1
ATOM 2561 C CA . ASP B 1 135 ? -7.082 4.496 10.961 1 96.38 135 ASP B CA 1
ATOM 2562 C C . ASP B 1 135 ? -5.73 4 11.469 1 96.38 135 ASP B C 1
ATOM 2564 O O . ASP B 1 135 ? -4.891 4.801 11.891 1 96.38 135 ASP B O 1
ATOM 2568 N N . TYR B 1 136 ? -5.52 2.699 11.398 1 97.75 136 TYR B N 1
ATOM 2569 C CA . TYR B 1 136 ? -4.293 2.152 11.969 1 97.75 136 TYR B CA 1
ATOM 2570 C C . TYR B 1 136 ? -3.066 2.697 11.242 1 97.75 136 TYR B C 1
ATOM 2572 O O . TYR B 1 136 ? -2.018 2.906 11.859 1 97.75 136 TYR B O 1
ATOM 2580 N N . ALA B 1 137 ? -3.197 2.932 9.93 1 98.44 137 ALA B N 1
ATOM 2581 C CA . ALA B 1 137 ? -2.088 3.459 9.141 1 98.44 137 ALA B CA 1
ATOM 2582 C C . ALA B 1 137 ? -1.877 4.945 9.422 1 98.44 137 ALA B C 1
ATOM 2584 O O . ALA B 1 137 ? -0.755 5.379 9.695 1 98.44 137 ALA B O 1
ATOM 2585 N N . LEU B 1 138 ? -2.957 5.707 9.375 1 98.25 138 LEU B N 1
ATOM 2586 C CA . LEU B 1 138 ? -2.881 7.133 9.664 1 98.25 138 LEU B CA 1
ATOM 2587 C C . LEU B 1 138 ? -2.359 7.371 11.078 1 98.25 138 LEU B C 1
ATOM 2589 O O . LEU B 1 138 ? -1.472 8.203 11.289 1 98.25 138 LEU B O 1
ATOM 2593 N N . ASP B 1 139 ? -2.885 6.625 12.008 1 98.69 139 ASP B N 1
ATOM 2594 C CA . ASP B 1 139 ? -2.486 6.754 13.406 1 98.69 139 ASP B CA 1
ATOM 2595 C C . ASP B 1 139 ? -0.991 6.496 13.578 1 98.69 139 ASP B C 1
ATOM 2597 O O . ASP B 1 139 ? -0.334 7.148 14.391 1 98.69 139 ASP B O 1
ATOM 2601 N N . SER B 1 140 ? -0.495 5.598 12.844 1 98.81 140 SER B N 1
ATOM 2602 C CA . SER B 1 140 ? 0.924 5.285 12.977 1 98.81 140 SER B CA 1
ATOM 2603 C C . SER B 1 140 ? 1.792 6.477 12.578 1 98.81 140 SER B C 1
ATOM 2605 O O . SER B 1 140 ? 2.822 6.734 13.203 1 98.81 140 SER B O 1
ATOM 2607 N N . VAL B 1 141 ? 1.378 7.18 11.562 1 98.75 141 VAL B N 1
ATOM 2608 C CA . VAL B 1 141 ? 2.129 8.336 11.094 1 98.75 141 VAL B CA 1
ATOM 2609 C C . VAL B 1 141 ? 2.025 9.469 12.109 1 98.75 141 VAL B C 1
ATOM 2611 O O . VAL B 1 141 ? 3.029 10.102 12.453 1 98.75 141 VAL B O 1
ATOM 2614 N N . ILE B 1 142 ? 0.805 9.68 12.578 1 98.75 142 ILE B N 1
ATOM 2615 C CA . ILE B 1 142 ? 0.602 10.695 13.602 1 98.75 142 ILE B CA 1
ATOM 2616 C C . ILE B 1 142 ? 1.445 10.367 14.828 1 98.75 142 ILE B C 1
ATOM 2618 O O . ILE B 1 142 ? 2.125 11.234 15.375 1 98.75 142 ILE B O 1
ATOM 2622 N N . PHE B 1 143 ? 1.432 9.148 15.258 1 98.88 143 PHE B N 1
ATOM 2623 C CA . PHE B 1 143 ? 2.174 8.711 16.438 1 98.88 143 PHE B CA 1
ATOM 2624 C C . PHE B 1 143 ? 3.672 8.898 16.234 1 98.88 143 PHE B C 1
ATOM 2626 O O . PHE B 1 143 ? 4.375 9.344 17.141 1 98.88 143 PHE B O 1
ATOM 2633 N N . HIS B 1 144 ? 4.113 8.586 15.062 1 98.75 144 HIS B N 1
ATOM 2634 C CA . HIS B 1 144 ? 5.508 8.812 14.688 1 98.75 144 HIS B CA 1
ATOM 2635 C C . HIS B 1 144 ? 5.91 10.266 14.93 1 98.75 144 HIS B C 1
ATOM 2637 O O . HIS B 1 144 ? 6.934 10.531 15.562 1 98.75 144 HIS B O 1
ATOM 2643 N N . GLU B 1 145 ? 5.039 11.141 14.398 1 98.62 145 GLU B N 1
ATOM 2644 C CA . GLU B 1 145 ? 5.32 12.57 14.547 1 98.62 145 GLU B CA 1
ATOM 2645 C C . GLU B 1 145 ? 5.234 12.992 16.016 1 98.62 145 GLU B C 1
ATOM 2647 O O . GLU B 1 145 ? 6.004 13.852 16.453 1 98.62 145 GLU B O 1
ATOM 2652 N N . LEU B 1 146 ? 4.301 12.422 16.75 1 98.69 146 LEU B N 1
ATOM 2653 C CA . LEU B 1 146 ? 4.219 12.688 18.188 1 98.69 146 LEU B CA 1
ATOM 2654 C C . LEU B 1 146 ? 5.504 12.266 18.891 1 98.69 146 LEU B C 1
ATOM 2656 O O . LEU B 1 146 ? 5.992 12.969 19.781 1 98.69 146 LEU B O 1
ATOM 2660 N N . CYS B 1 147 ? 6.039 11.094 18.516 1 98.69 147 CYS B N 1
ATOM 2661 C CA . CYS B 1 147 ? 7.281 10.609 19.109 1 98.69 147 CYS B CA 1
ATOM 2662 C C . CYS B 1 147 ? 8.422 11.594 18.875 1 98.69 147 CYS B C 1
ATOM 2664 O O . CYS B 1 147 ? 9.305 11.742 19.719 1 98.69 147 CYS B O 1
ATOM 2666 N N . HIS B 1 148 ? 8.406 12.289 17.75 1 98.5 148 HIS B N 1
ATOM 2667 C CA . HIS B 1 148 ? 9.43 13.281 17.438 1 98.5 148 HIS B CA 1
ATOM 2668 C C . HIS B 1 148 ? 9.375 14.453 18.422 1 98.5 148 HIS B C 1
ATOM 2670 O O . HIS B 1 148 ? 10.383 15.125 18.641 1 98.5 148 HIS B O 1
ATOM 2676 N N . LEU B 1 149 ? 8.242 14.742 19 1 97.94 149 LEU B N 1
ATOM 2677 C CA . LEU B 1 149 ? 8.133 15.812 19.984 1 97.94 149 LEU B CA 1
ATOM 2678 C C . LEU B 1 149 ? 8.859 15.453 21.281 1 97.94 149 LEU B C 1
ATOM 2680 O O . LEU B 1 149 ? 9.172 16.328 22.094 1 97.94 149 LEU B O 1
ATOM 2684 N N . VAL B 1 150 ? 9.133 14.156 21.5 1 97.69 150 VAL B N 1
ATOM 2685 C CA . VAL B 1 150 ? 9.852 13.664 22.672 1 97.69 150 VAL B CA 1
ATOM 2686 C C . VAL B 1 150 ? 11.312 13.398 22.297 1 97.69 150 VAL B C 1
ATOM 2688 O O . VAL B 1 150 ? 12.219 13.836 23.016 1 97.69 150 VAL B O 1
ATOM 2691 N N . GLU B 1 151 ? 11.508 12.695 21.203 1 97.62 151 GLU B N 1
ATOM 2692 C CA . GLU B 1 151 ? 12.82 12.367 20.656 1 97.62 151 GLU B CA 1
ATOM 2693 C C . GLU B 1 151 ? 12.945 12.859 19.219 1 97.62 151 GLU B C 1
ATOM 2695 O O . GLU B 1 151 ? 12.461 12.211 18.281 1 97.62 151 GLU B O 1
ATOM 2700 N N . PRO B 1 152 ? 13.641 13.953 19 1 95.62 152 PRO B N 1
ATOM 2701 C CA . PRO B 1 152 ? 13.625 14.617 17.688 1 95.62 152 PRO B CA 1
ATOM 2702 C C . PRO B 1 152 ? 14.258 13.766 16.594 1 95.62 152 PRO B C 1
ATOM 2704 O O . PRO B 1 152 ? 13.945 13.945 15.406 1 95.62 152 PRO B O 1
ATOM 2707 N N . ASN B 1 153 ? 15.07 12.82 16.984 1 95.44 153 ASN B N 1
ATOM 2708 C CA . ASN B 1 153 ? 15.75 12.016 15.977 1 95.44 153 ASN B CA 1
ATOM 2709 C C . ASN B 1 153 ? 15.398 10.531 16.109 1 95.44 153 ASN B C 1
ATOM 2711 O O . ASN B 1 153 ? 14.914 10.102 17.156 1 95.44 153 ASN B O 1
ATOM 2715 N N . HIS B 1 154 ? 15.703 9.828 15.078 1 96.75 154 HIS B N 1
ATOM 2716 C CA . HIS B 1 154 ? 15.391 8.406 15.07 1 96.75 154 HIS B CA 1
ATOM 2717 C C . HIS B 1 154 ? 16.438 7.609 15.836 1 96.75 154 HIS B C 1
ATOM 2719 O O . HIS B 1 154 ? 17 6.645 15.312 1 96.75 154 HIS B O 1
ATOM 2725 N N . SER B 1 155 ? 16.578 7.902 17.031 1 96.44 155 SER B N 1
ATOM 2726 C CA . SER B 1 155 ? 17.484 7.203 17.938 1 96.44 155 SER B CA 1
ATOM 2727 C C . SER B 1 155 ? 16.875 5.906 18.438 1 96.44 155 SER B C 1
ATOM 2729 O O . SER B 1 155 ? 15.734 5.586 18.109 1 96.44 155 SER B O 1
ATOM 2731 N N . SER B 1 156 ? 17.656 5.133 19.172 1 97.31 156 SER B N 1
ATOM 2732 C CA . SER B 1 156 ? 17.125 3.934 19.812 1 97.31 156 SER B CA 1
ATOM 2733 C C . SER B 1 156 ? 15.969 4.27 20.734 1 97.31 156 SER B C 1
ATOM 2735 O O . SER B 1 156 ? 15 3.514 20.828 1 97.31 156 SER B O 1
ATOM 2737 N N . ALA B 1 157 ? 16.156 5.363 21.406 1 97.25 157 ALA B N 1
ATOM 2738 C CA . ALA B 1 157 ? 15.086 5.82 22.297 1 97.25 157 ALA B CA 1
ATOM 2739 C C . ALA B 1 157 ? 13.805 6.098 21.5 1 97.25 157 ALA B C 1
ATOM 2741 O O . ALA B 1 157 ? 12.711 5.766 21.953 1 97.25 157 ALA B O 1
ATOM 2742 N N . PHE B 1 158 ? 14.023 6.742 20.375 1 98.12 158 PHE B N 1
ATOM 2743 C CA . PHE B 1 158 ? 12.883 6.996 19.5 1 98.12 158 PHE B CA 1
ATOM 2744 C C . PHE B 1 158 ? 12.188 5.695 19.125 1 98.12 158 PHE B C 1
ATOM 2746 O O . PHE B 1 158 ? 10.961 5.605 19.156 1 98.12 158 PHE B O 1
ATOM 2753 N N . ARG B 1 159 ? 12.938 4.68 18.734 1 97.81 159 ARG B N 1
ATOM 2754 C CA . ARG B 1 159 ? 12.398 3.406 18.266 1 97.81 159 ARG B CA 1
ATOM 2755 C C . ARG B 1 159 ? 11.602 2.719 19.375 1 97.81 159 ARG B C 1
ATOM 2757 O O . ARG B 1 159 ? 10.602 2.049 19.109 1 97.81 159 ARG B O 1
ATOM 2764 N N . VAL B 1 160 ? 12.07 2.871 20.578 1 98 160 VAL B N 1
ATOM 2765 C CA . VAL B 1 160 ? 11.375 2.305 21.719 1 98 160 VAL B CA 1
ATOM 2766 C C . VAL B 1 160 ? 10 2.961 21.875 1 98 160 VAL B C 1
ATOM 2768 O O . VAL B 1 160 ? 9 2.277 22.109 1 98 160 VAL B O 1
ATOM 2771 N N . LEU B 1 161 ? 9.922 4.266 21.719 1 98.44 161 LEU B N 1
ATOM 2772 C CA . LEU B 1 161 ? 8.656 4.988 21.797 1 98.44 161 LEU B CA 1
ATOM 2773 C C . LEU B 1 161 ? 7.719 4.559 20.672 1 98.44 161 LEU B C 1
ATOM 2775 O O . LEU B 1 161 ? 6.551 4.242 20.906 1 98.44 161 LEU B O 1
ATOM 2779 N N . GLU B 1 162 ? 8.25 4.543 19.453 1 98.25 162 GLU B N 1
ATOM 2780 C CA . GLU B 1 162 ? 7.449 4.215 18.266 1 98.25 162 GLU B CA 1
ATOM 2781 C C . GLU B 1 162 ? 6.832 2.824 18.391 1 98.25 162 GLU B C 1
ATOM 2783 O O . GLU B 1 162 ? 5.699 2.604 17.969 1 98.25 162 GLU B O 1
ATOM 2788 N N . ALA B 1 163 ? 7.559 1.936 19.078 1 98.19 163 ALA B N 1
ATOM 2789 C CA . ALA B 1 163 ? 7.164 0.533 19.188 1 98.19 163 ALA B CA 1
ATOM 2790 C C . ALA B 1 163 ? 5.953 0.375 20.109 1 98.19 163 ALA B C 1
ATOM 2792 O O . ALA B 1 163 ? 5.336 -0.691 20.156 1 98.19 163 ALA B O 1
ATOM 2793 N N . ARG B 1 164 ? 5.594 1.397 20.797 1 98.38 164 ARG B N 1
ATOM 2794 C CA . ARG B 1 164 ? 4.438 1.352 21.688 1 98.38 164 ARG B CA 1
ATOM 2795 C C . ARG B 1 164 ? 3.135 1.322 20.891 1 98.38 164 ARG B C 1
ATOM 2797 O O . ARG B 1 164 ? 2.078 0.999 21.438 1 98.38 164 ARG B O 1
ATOM 2804 N N . TYR B 1 165 ? 3.152 1.743 19.656 1 98.31 165 TYR B N 1
ATOM 2805 C CA . TYR B 1 165 ? 1.957 1.704 18.828 1 98.31 165 TYR B CA 1
ATOM 2806 C C . TYR B 1 165 ? 1.608 0.271 18.438 1 98.31 165 TYR B C 1
ATOM 2808 O O . TYR B 1 165 ? 2.408 -0.42 17.797 1 98.31 165 TYR B O 1
ATOM 2816 N N . PRO B 1 166 ? 0.448 -0.244 18.719 1 97.19 166 PRO B N 1
ATOM 2817 C CA . PRO B 1 166 ? 0.139 -1.674 18.656 1 97.19 166 PRO B CA 1
ATOM 2818 C C . PRO B 1 166 ? 0.087 -2.199 17.219 1 97.19 166 PRO B C 1
ATOM 2820 O O . PRO B 1 166 ? 0.293 -3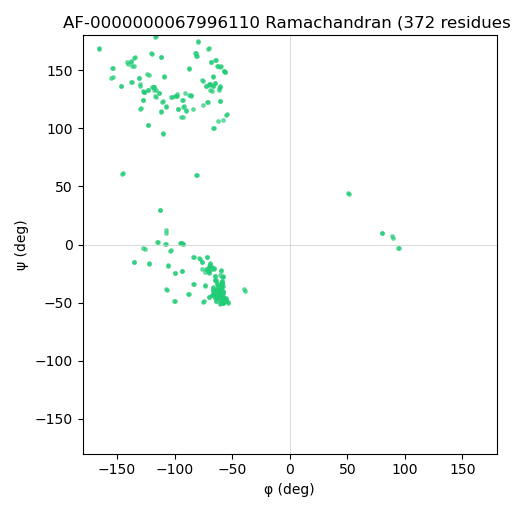.393 16.984 1 97.19 166 PRO B O 1
ATOM 2823 N N . HIS B 1 167 ? -0.146 -1.396 16.203 1 97.56 167 HIS B N 1
ATOM 2824 C CA . HIS B 1 167 ? -0.3 -1.871 14.836 1 97.56 167 HIS B CA 1
ATOM 2825 C C . HIS B 1 167 ? 0.852 -1.397 13.961 1 97.56 167 HIS B C 1
ATOM 2827 O O . HIS B 1 167 ? 0.684 -1.224 12.75 1 97.56 167 HIS B O 1
ATOM 2833 N N . LEU B 1 168 ? 1.995 -1.223 14.562 1 98 168 LEU B N 1
ATOM 2834 C CA . LEU B 1 168 ? 3.133 -0.603 13.891 1 98 168 LEU B CA 1
ATOM 2835 C C . LEU B 1 168 ? 3.537 -1.397 12.656 1 98 168 LEU B C 1
ATOM 2837 O O . LEU B 1 168 ? 3.703 -0.83 11.578 1 98 168 LEU B O 1
ATOM 2841 N N . GLU B 1 169 ? 3.672 -2.684 12.805 1 97.38 169 GLU B N 1
ATOM 2842 C CA . GLU B 1 169 ? 4.152 -3.508 11.703 1 97.38 169 GLU B CA 1
ATOM 2843 C C . GLU B 1 169 ? 3.156 -3.516 10.547 1 97.38 169 GLU B C 1
ATOM 2845 O O . GLU B 1 169 ? 3.547 -3.404 9.383 1 97.38 169 GLU B O 1
ATOM 2850 N N . LYS B 1 170 ? 1.867 -3.664 10.859 1 98.25 170 LYS B N 1
ATOM 2851 C CA . LYS B 1 170 ? 0.843 -3.602 9.82 1 98.25 170 LYS B CA 1
ATOM 2852 C C . LYS B 1 170 ? 0.863 -2.252 9.109 1 98.25 170 LYS B C 1
ATOM 2854 O O . LYS B 1 170 ? 0.764 -2.189 7.883 1 98.25 170 LYS B O 1
ATOM 2859 N N . ALA B 1 171 ? 0.986 -1.23 9.867 1 98.62 171 ALA B N 1
ATOM 2860 C CA . ALA B 1 171 ? 1.018 0.123 9.312 1 98.62 171 ALA B CA 1
ATOM 2861 C C . ALA B 1 171 ? 2.232 0.32 8.414 1 98.62 171 ALA B C 1
ATOM 2863 O O . ALA B 1 171 ? 2.131 0.942 7.352 1 98.62 171 ALA B O 1
ATOM 2864 N N . ARG B 1 172 ? 3.359 -0.214 8.859 1 98.19 172 ARG B N 1
ATOM 2865 C CA . ARG B 1 172 ? 4.555 -0.157 8.023 1 98.19 172 ARG B CA 1
ATOM 2866 C C . ARG B 1 172 ? 4.312 -0.837 6.68 1 98.19 172 ARG B C 1
ATOM 2868 O O . ARG B 1 172 ? 4.672 -0.298 5.633 1 98.19 172 ARG B O 1
ATOM 2875 N N . GLY B 1 173 ? 3.725 -2.016 6.727 1 98.44 173 GLY B N 1
ATOM 2876 C CA . GLY B 1 173 ? 3.348 -2.688 5.496 1 98.44 173 GLY B CA 1
ATOM 2877 C C . GLY B 1 173 ? 2.455 -1.846 4.605 1 98.44 173 GLY B C 1
ATOM 2878 O O . GLY B 1 173 ? 2.709 -1.719 3.404 1 98.44 173 GLY B O 1
ATOM 2879 N N . PHE B 1 174 ? 1.437 -1.236 5.191 1 98.44 174 PHE B N 1
ATOM 2880 C CA . PHE B 1 174 ? 0.484 -0.418 4.449 1 98.44 174 PHE B CA 1
ATOM 2881 C C . PHE B 1 174 ? 1.196 0.711 3.715 1 98.44 174 PHE B C 1
ATOM 2883 O O . PHE B 1 174 ? 0.996 0.899 2.514 1 98.44 174 PHE B O 1
ATOM 2890 N N . LEU B 1 175 ? 2.018 1.427 4.465 1 98 175 LEU B N 1
ATOM 2891 C CA . LEU B 1 175 ? 2.707 2.578 3.891 1 98 175 LEU B CA 1
ATOM 2892 C C . LEU B 1 175 ? 3.66 2.145 2.783 1 98 175 LEU B C 1
ATOM 2894 O O . LEU B 1 175 ? 3.766 2.811 1.752 1 98 175 LEU B O 1
ATOM 2898 N N . GLU B 1 176 ? 4.352 1.025 3.02 1 97.38 176 GLU B N 1
ATOM 2899 C CA . GLU B 1 176 ? 5.176 0.447 1.962 1 97.38 176 GLU B CA 1
ATOM 2900 C C . GLU B 1 176 ? 4.332 0.085 0.742 1 97.38 176 GLU B C 1
ATOM 2902 O O . GLU B 1 176 ? 4.746 0.322 -0.395 1 97.38 176 GLU B O 1
ATOM 2907 N N . GLY B 1 177 ? 3.197 -0.491 0.974 1 97.44 177 GLY B N 1
ATOM 2908 C CA . GLY B 1 177 ? 2.281 -0.845 -0.098 1 97.44 177 GLY B CA 1
ATOM 2909 C C . GLY B 1 177 ? 1.803 0.354 -0.894 1 97.44 177 GLY B C 1
ATOM 2910 O O . GLY B 1 177 ? 1.687 0.287 -2.119 1 97.44 177 GLY B O 1
ATOM 2911 N N . VAL B 1 178 ? 1.453 1.436 -0.226 1 96.25 178 VAL B N 1
ATOM 2912 C CA . VAL B 1 178 ? 1.03 2.658 -0.9 1 96.25 178 VAL B CA 1
ATOM 2913 C C . VAL B 1 178 ? 2.109 3.107 -1.883 1 96.25 178 VAL B C 1
ATOM 2915 O O . VAL B 1 178 ? 1.817 3.4 -3.045 1 96.25 178 VAL B O 1
ATOM 2918 N N . THR B 1 179 ? 3.361 3.141 -1.361 1 94.81 179 THR B N 1
ATOM 2919 C CA . THR B 1 179 ? 4.48 3.537 -2.211 1 94.81 179 THR B CA 1
ATOM 2920 C C . THR B 1 179 ? 4.629 2.582 -3.391 1 94.81 179 THR B C 1
ATOM 2922 O O . THR B 1 179 ? 4.812 3.018 -4.531 1 94.81 179 THR B O 1
ATOM 2925 N N . PHE B 1 180 ? 4.531 1.315 -3.172 1 94.06 180 PHE B N 1
ATOM 2926 C CA . PHE B 1 180 ? 4.625 0.289 -4.203 1 94.06 180 PHE B CA 1
ATOM 2927 C C . PHE B 1 180 ? 3.531 0.469 -5.25 1 94.06 180 PHE B C 1
ATOM 2929 O O . PHE B 1 180 ? 3.781 0.337 -6.449 1 94.06 180 PHE B O 1
ATOM 2936 N N . GLY B 1 181 ? 2.35 0.78 -4.777 1 92.62 181 GLY B N 1
ATOM 2937 C CA . GLY B 1 181 ? 1.201 0.912 -5.656 1 92.62 181 GLY B CA 1
ATOM 2938 C C . GLY B 1 181 ? 1.271 2.137 -6.551 1 92.62 181 GLY B C 1
ATOM 2939 O O . GLY B 1 181 ? 0.581 2.211 -7.566 1 92.62 181 GLY B O 1
ATOM 2940 N N . GLN B 1 182 ? 1.979 3.133 -6.176 1 87.75 182 GLN B N 1
ATOM 2941 C CA . GLN B 1 182 ? 2.092 4.379 -6.926 1 87.75 182 GLN B CA 1
ATOM 2942 C C . GLN B 1 182 ? 3.137 4.262 -8.031 1 87.75 182 GLN B C 1
ATOM 2944 O O . GLN B 1 182 ? 3.246 5.145 -8.883 1 87.75 182 GLN B O 1
ATOM 2949 N N . ARG B 1 183 ? 3.896 3.236 -8.023 1 79.44 183 ARG B N 1
ATOM 2950 C CA . ARG B 1 183 ? 4.898 3.041 -9.062 1 79.44 183 ARG B CA 1
ATOM 2951 C C . ARG B 1 183 ? 4.242 2.803 -10.422 1 79.44 183 ARG B C 1
ATOM 2953 O O . ARG B 1 183 ? 3.186 2.174 -10.5 1 79.44 183 ARG B O 1
ATOM 2960 N N . PRO B 1 184 ? 4.824 3.496 -11.516 1 67.19 184 PRO B N 1
ATOM 2961 C CA . PRO B 1 184 ? 4.266 3.201 -12.836 1 67.19 184 PRO B CA 1
ATOM 2962 C C . PRO B 1 184 ? 4.285 1.711 -13.164 1 67.19 184 PRO B C 1
ATOM 2964 O O . PRO B 1 184 ? 5.289 1.036 -12.93 1 67.19 184 PRO B O 1
ATOM 2967 N N . GLN B 1 185 ? 3.242 1.12 -13.25 1 57.53 185 GLN B N 1
ATOM 2968 C CA . GLN B 1 185 ? 3.193 -0.274 -13.68 1 57.53 185 GLN B CA 1
ATOM 2969 C C . GLN B 1 185 ? 3.619 -0.416 -15.141 1 57.53 185 GLN B C 1
ATOM 2971 O O . GLN B 1 185 ? 3.225 0.389 -15.984 1 57.53 185 GLN B O 1
ATOM 2976 N N . GLU B 1 186 ? 4.848 -0.812 -15.383 1 49.78 186 GLU B N 1
ATOM 2977 C CA . GLU B 1 186 ? 5.324 -0.964 -16.75 1 49.78 186 GLU B CA 1
ATOM 2978 C C . GLU B 1 186 ? 4.242 -1.549 -17.656 1 49.78 186 GLU B C 1
ATOM 2980 O O . GLU B 1 186 ? 4.289 -1.385 -18.875 1 49.78 186 GLU B O 1
ATOM 2985 N N . GLY B 1 187 ? 3.373 -2.512 -17.359 1 41.47 187 GLY B N 1
ATOM 2986 C CA . GLY B 1 187 ? 2.557 -3.207 -18.344 1 41.47 187 GLY B CA 1
ATOM 2987 C C . GLY B 1 187 ? 1.418 -2.359 -18.875 1 41.47 187 GLY B C 1
ATOM 2988 O O . GLY B 1 187 ? 0.619 -2.828 -19.688 1 41.47 187 GLY B O 1
ATOM 2989 N N . SER B 1 188 ? 0.9 -1.306 -18.188 1 33.34 188 SER B N 1
ATOM 2990 C CA . SER B 1 188 ? -0.156 -0.796 -19.062 1 33.34 188 SER B CA 1
ATOM 2991 C C . SER B 1 188 ? 0.423 -0.002 -20.234 1 33.34 188 SER B C 1
ATOM 2993 O O . SER B 1 188 ? 1.455 0.657 -20.094 1 33.34 188 SER B O 1
#

Secondary structure (DSSP, 8-state):
---EEEEEPP-SSS--EEEEEETT-SS--EEEE-GGG-EEEEEETT--HHHHHHHHHHHHHHHHHHHHHHHHHHHHHTSHHHHHHHHHHHHHHH-TTSPPPSEEEEES--SS-SEEEETTTTEEEEEGGGTT--HHHHHHHHHHHHHHTT-SS--HHHHHHHTTSTTHHHHHHHHHHHHHHTS--TT-/---EEEEEPP-SSS--EEEEEETT-SS--EEEE-GGG-EEEEEETT--HHHHHHHHHHHHHHHHHHHHHHHHHHHHHTSHHHHHHHHHHHHHHH-TTSPPPSEEEEES--SS-SEEEEGGGTEEEEEGGGTT--HHHHHHHHHHHHHHTT-SS--HHHHHHHTTSTTHHHHHHHHHHHHHHTS--TT-

Organism: NCBI:txid85336

InterPro domains:
  IPR002725 YgjP-like, metallopeptidase domain [PF01863] (107-173)
  IPR053136 UTP pyrophosphatase-like [PTHR30399] (17-176)

Sequence (376 aa):
MATRTEVLPATENRPEVEVVRSARRTRTVQAQPLPGGKVRLLVPARATRGEVEEYLAHLLPKVAARRAHRAARSRRDASDDFLGERARYLRETYLPEAPAPASVRWVTNQKRRWGSATPGERTIRISHVLQGAPDYALDSVIFHELCHLVEPNHSSAFRVLEARYPHLEKARGFLEGVTFGQRPQEGSMATRTEVLPATENRPEVEVVRSARRTRTVQAQPLPGGKVRLLVPARATRGEVEEYLAHLLPKVAARRAHRAARSRRDASDDFLGERARYLRETYLPEAPAPASVRWVTNQKRRWGSATPGERTIRISHVLQGAPDYALDSVIFHELCHLVEPNHSSAFRVLEARYPHLEKARGFLEGVTFGQRPQEGS

Radius of gyration: 26.49 Å; Cα contacts (8 Å, |Δi|>4): 602; chains: 2; bounding box: 81×59×56 Å

Nearest PDB structures (foldseek):
  4jiu-assembly1_A  TM=7.607E-01  e=8.682E-04  Pyrococcus abyssi GE5
  4qhg-assembly1_A-2  TM=7.349E-01  e=9.760E-03  Methanocaldococcus jannaschii DSM 2661
  6mdx-assembly1_A  TM=5.499E-01  e=7.184E-02  Homo sapiens
  7pua-assembly1_F6  TM=2.274E-01  e=9.114E-01  Trypanosoma brucei brucei
  4jiu-assembly1_A  TM=7.606E-01  e=9.559E-04  Pyrococcus abyssi GE5

Solvent-accessible surface area (backbone atoms only — not comparable to full-atom values): 20495 Å² total; per-residue (Å²): 125,79,70,47,75,48,77,43,72,59,52,100,87,39,60,33,31,39,39,36,24,26,69,89,30,79,78,60,69,48,73,40,84,41,83,94,67,26,32,36,36,38,33,22,52,81,61,46,74,68,51,50,51,51,49,46,67,64,42,47,60,54,50,51,49,51,50,51,52,50,51,50,49,50,51,46,61,63,34,41,67,43,46,41,52,51,47,51,52,48,31,67,72,66,35,68,87,40,72,78,63,73,41,39,36,71,35,84,84,49,87,86,49,67,55,43,55,41,51,94,68,30,33,36,40,32,22,51,85,53,56,86,50,56,63,62,44,50,48,45,50,50,48,47,34,49,42,27,54,69,32,78,51,92,42,73,68,30,52,57,56,53,62,56,45,91,50,45,60,27,23,50,21,17,56,50,13,25,58,60,31,59,48,83,64,80,83,112,127,77,70,47,76,48,76,43,73,59,52,98,89,39,60,34,31,39,38,36,25,26,69,89,30,80,79,58,69,48,72,41,83,40,83,93,67,26,32,36,36,38,34,22,54,81,61,47,72,69,52,50,52,51,48,45,68,64,43,48,60,53,49,51,49,51,49,50,51,50,50,51,48,50,51,47,62,63,32,39,65,43,46,41,52,51,46,50,52,48,31,68,72,64,36,68,86,41,71,77,63,73,42,40,36,70,37,84,83,51,88,86,49,65,55,42,56,40,53,93,68,29,32,35,40,31,23,50,85,52,55,88,51,56,64,61,43,49,48,45,50,49,46,48,33,48,42,28,54,70,32,79,51,92,41,72,69,30,52,58,57,52,62,56,46,90,49,44,59,27,23,51,23,17,55,52,13,24,58,60,30,59,47,84,63,79,84,115